Protein AF-A0A399Y0V4-F1 (afdb_monomer)

Foldseek 3Di:
DDDPDDPPPDVVVVVVVVVVVVVVVVVVVVVVVVVVVLVVLQQLLQLLLQVCVLQVHHSQVSNVLSQKGWPDKDFQCDWPPDPPDDPDTDDHGKIKTWIGRPPDIDIWIFHRQPPPDDDDDDDDDDDDDPQLPQADPLVVQLQVQLQVVCVVVVHDDRFDFPHFADALVRLSVCSSVVVPDQADRDHRPPDCSNNRQK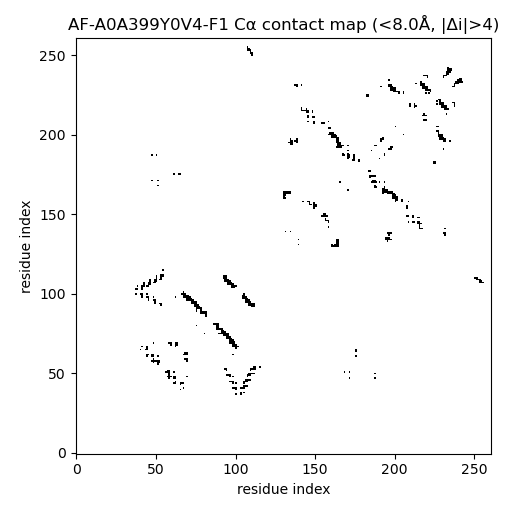TFGPPVCLVSSVVCQVVSQKDDLCCPRRSRMIGGCLDVSNVHDNPDDDVPSVDRPTDDDPDDD

Sequence (261 aa):
MFDRRDDRGGILPLTCVVMCFVALGFVGAARLGAQGVALAKSDAAAEAAALAAAIGADEREAARANGAELAWRRSSSQAGGGRPNSELPSEPGEIEVEILYRDKRAWAAAIPPAGTGAPGTGAPGTQAGGKRNGLAPEMLNALRRADDALAQRGLPAPVPVVSGYRSVEEQMALWARRATNPYPVAPPGKSAHNIGMAIDVPRGWVGPLQSVAAEAGLCQPFPQRDPIHFAPATSVECGGRARGRAPSPLGAVLRQPPRGR

Radius of gyration: 26.42 Å; Cα contacts (8 Å, |Δi|>4): 391; chains: 1; bounding box: 47×79×92 Å

Secondary structure (DSSP, 8-state):
--------SSHHHHHHHHHHHHHHHHHHHHHHHHHHHHHHHHHHHHHHHHHHHHTTS-HHHHHHHTT-EEEEEEE--STT---TT--SPPPTT-EEEEEEETTEEEEEEEPPPTT-S------------SS-TT--HHHHHHHHHHHHHHHHTT---SPPPSB----HHHHHHHHHTGGG-SS--PPTTS-GGGGT--EE--GGGHHHHHHHHHHHTEE-S-TTT-TTEEEETTSGGGT----S-----------PPP---

pLDDT: mean 76.82, std 20.55, range [25.39, 98.44]

Mean predicted aligned error: 15.88 Å

Structure (mmCIF, N/CA/C/O backbone):
data_AF-A0A399Y0V4-F1
#
_entry.id   AF-A0A399Y0V4-F1
#
loop_
_atom_site.group_PDB
_atom_site.id
_atom_site.type_symbol
_atom_site.label_atom_id
_atom_site.label_alt_id
_atom_site.label_comp_id
_atom_site.label_asym_id
_atom_site.label_entity_id
_atom_site.label_seq_id
_atom_site.pdbx_PDB_ins_code
_atom_site.Cartn_x
_atom_site.Cartn_y
_atom_site.Cartn_z
_atom_site.occupancy
_atom_site.B_iso_or_equiv
_atom_site.auth_seq_id
_atom_site.auth_comp_id
_atom_site.auth_asym_id
_atom_site.auth_atom_id
_atom_site.pdbx_PDB_model_num
ATOM 1 N N . MET A 1 1 ? 2.108 -48.968 -65.487 1.00 47.03 1 MET A N 1
ATOM 2 C CA . MET A 1 1 ? 3.087 -48.924 -64.382 1.00 47.03 1 MET A CA 1
ATOM 3 C C . MET A 1 1 ? 3.563 -47.480 -64.289 1.00 47.03 1 MET A C 1
ATOM 5 O O . MET A 1 1 ? 4.455 -47.105 -65.030 1.00 47.03 1 MET A O 1
ATOM 9 N N . PHE A 1 2 ? 2.858 -46.638 -63.524 1.00 51.25 2 PHE A N 1
ATOM 10 C CA . PHE A 1 2 ? 3.227 -45.229 -63.341 1.00 51.25 2 PHE A CA 1
ATOM 11 C C . PHE A 1 2 ? 3.940 -45.070 -62.001 1.00 51.25 2 PHE A C 1
ATOM 13 O O . PHE A 1 2 ? 3.496 -45.583 -60.975 1.00 51.25 2 PHE A O 1
ATOM 20 N N . ASP A 1 3 ? 5.090 -44.424 -62.096 1.00 57.03 3 ASP A N 1
ATOM 21 C CA . ASP A 1 3 ? 6.155 -44.311 -61.116 1.00 57.03 3 ASP A CA 1
ATOM 22 C C . ASP A 1 3 ? 5.760 -43.334 -59.994 1.00 57.03 3 ASP A C 1
ATOM 24 O O . ASP A 1 3 ? 5.582 -42.139 -60.229 1.00 57.03 3 ASP A O 1
ATOM 28 N N . ARG A 1 4 ? 5.584 -43.848 -58.769 1.00 57.28 4 ARG A N 1
ATOM 29 C CA . ARG A 1 4 ? 5.464 -43.043 -57.541 1.00 57.28 4 ARG A CA 1
ATOM 30 C C . ARG A 1 4 ? 6.867 -42.564 -57.155 1.00 57.28 4 ARG A C 1
ATOM 32 O O . ARG A 1 4 ? 7.510 -43.184 -56.312 1.00 57.28 4 ARG A O 1
ATOM 39 N N . ARG A 1 5 ? 7.344 -41.472 -57.753 1.00 56.56 5 ARG A N 1
ATOM 40 C CA . ARG A 1 5 ? 8.564 -40.786 -57.302 1.00 56.56 5 ARG A CA 1
ATOM 41 C C . ARG A 1 5 ? 8.223 -39.574 -56.441 1.00 56.56 5 ARG A C 1
ATOM 43 O O . ARG A 1 5 ? 7.762 -38.560 -56.940 1.00 56.56 5 ARG A O 1
ATOM 50 N N . ASP A 1 6 ? 8.459 -39.756 -55.144 1.00 60.75 6 ASP A N 1
ATOM 51 C CA . ASP A 1 6 ? 9.062 -38.805 -54.203 1.00 60.75 6 ASP A CA 1
ATOM 52 C C . ASP A 1 6 ? 8.601 -37.333 -54.185 1.00 60.75 6 ASP A C 1
ATOM 54 O O . ASP A 1 6 ? 9.361 -36.419 -54.490 1.00 60.75 6 ASP A O 1
ATOM 58 N N . ASP A 1 7 ? 7.434 -37.085 -53.584 1.00 58.34 7 ASP A N 1
ATOM 59 C CA . ASP A 1 7 ? 7.040 -35.772 -53.029 1.00 58.34 7 ASP A CA 1
ATOM 60 C C . ASP A 1 7 ? 7.642 -35.493 -51.627 1.00 58.34 7 ASP A C 1
ATOM 62 O O . ASP A 1 7 ? 7.172 -34.640 -50.871 1.00 58.34 7 ASP A O 1
ATOM 66 N N . ARG A 1 8 ? 8.692 -36.219 -51.215 1.00 57.72 8 ARG A N 1
ATOM 67 C CA . ARG A 1 8 ? 9.237 -36.155 -49.840 1.00 57.72 8 ARG A CA 1
ATOM 68 C C . ARG A 1 8 ? 10.273 -35.044 -49.595 1.00 57.72 8 ARG A C 1
ATOM 70 O O . ARG A 1 8 ? 10.758 -34.919 -48.475 1.00 57.72 8 ARG A O 1
ATOM 77 N N . GLY A 1 9 ? 10.598 -34.215 -50.592 1.00 59.81 9 GLY A N 1
ATOM 78 C CA . GLY A 1 9 ? 11.677 -33.214 -50.496 1.00 59.81 9 GLY A CA 1
ATOM 79 C C . GLY A 1 9 ? 11.271 -31.778 -50.122 1.00 59.81 9 GLY A C 1
ATOM 80 O O . GLY A 1 9 ? 12.124 -31.000 -49.702 1.00 59.81 9 GLY A O 1
ATOM 81 N N . GLY A 1 10 ? 9.995 -31.396 -50.258 1.00 68.38 10 GLY A N 1
ATOM 82 C CA . GLY A 1 10 ? 9.588 -29.977 -50.210 1.00 68.38 10 GLY A CA 1
ATOM 83 C C . GLY A 1 10 ? 9.292 -29.392 -48.821 1.00 68.38 10 GLY A C 1
ATOM 84 O O . GLY A 1 10 ? 9.380 -28.181 -48.628 1.00 68.38 10 GLY A O 1
ATOM 85 N N . ILE A 1 11 ? 8.952 -30.226 -47.833 1.00 77.69 11 ILE A N 1
ATOM 86 C CA . ILE A 1 11 ? 8.441 -29.753 -46.528 1.00 77.69 11 ILE A CA 1
ATOM 87 C C . ILE A 1 11 ? 9.573 -29.354 -45.570 1.00 77.69 11 ILE A C 1
ATOM 89 O O . ILE A 1 11 ? 9.408 -28.452 -44.743 1.00 77.69 11 ILE A O 1
ATOM 93 N N . LEU A 1 12 ? 10.739 -29.992 -45.691 1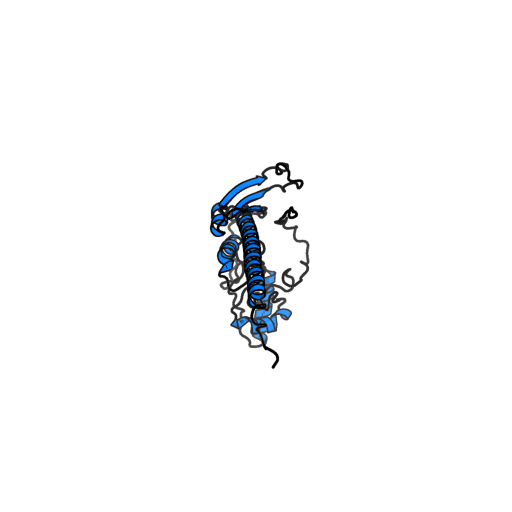.00 81.06 12 LEU A N 1
ATOM 94 C CA . LEU A 1 12 ? 11.875 -29.762 -44.802 1.00 81.06 12 LEU A CA 1
ATOM 95 C C . LEU A 1 12 ? 12.421 -28.318 -44.865 1.00 81.06 12 LEU A C 1
ATOM 97 O O . LEU A 1 12 ? 12.515 -27.698 -43.804 1.00 81.06 12 LEU A O 1
ATOM 101 N N . PRO A 1 13 ? 12.714 -27.724 -46.045 1.00 84.19 13 PRO A N 1
ATOM 102 C CA . PRO A 1 13 ? 13.237 -26.356 -46.094 1.00 84.19 13 PRO A CA 1
ATOM 103 C C . PRO A 1 13 ? 12.228 -25.325 -45.572 1.00 84.19 13 PRO A C 1
ATOM 105 O O . PRO A 1 13 ? 12.614 -24.404 -44.854 1.00 84.19 13 PRO A O 1
ATOM 108 N N . LEU A 1 14 ? 10.931 -25.505 -45.852 1.00 84.44 14 LEU A N 1
ATOM 109 C CA . LEU A 1 14 ? 9.880 -24.617 -45.348 1.00 84.44 14 LEU A CA 1
ATOM 110 C C . LEU A 1 14 ? 9.774 -24.689 -43.819 1.00 84.44 14 LEU A C 1
ATOM 112 O O . LEU A 1 14 ? 9.717 -23.657 -43.152 1.00 84.44 14 LEU A O 1
ATOM 116 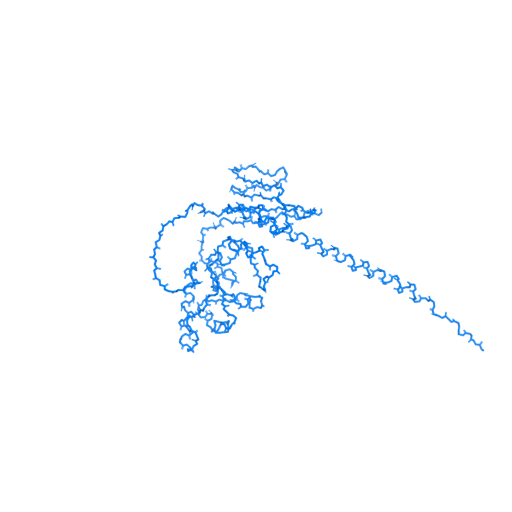N N . THR A 1 15 ? 9.809 -25.900 -43.259 1.00 85.81 15 THR A N 1
ATOM 117 C CA . THR A 1 15 ? 9.786 -26.113 -41.804 1.00 85.81 15 THR A CA 1
ATOM 118 C C . THR A 1 15 ? 10.980 -25.443 -41.124 1.00 85.81 15 THR A C 1
ATOM 120 O O . THR A 1 15 ? 10.800 -24.746 -40.126 1.00 85.81 15 THR A O 1
ATOM 123 N N . CYS A 1 16 ? 12.187 -25.580 -41.685 1.00 88.31 16 CYS A N 1
ATOM 124 C CA . CYS A 1 16 ? 13.382 -24.920 -41.157 1.00 88.31 16 CYS A CA 1
ATOM 125 C C . CYS A 1 16 ? 13.248 -23.390 -41.161 1.00 88.31 16 CYS A C 1
ATOM 127 O O . CYS A 1 16 ? 13.559 -22.747 -40.160 1.00 88.31 16 CYS A O 1
ATOM 129 N N . VAL A 1 17 ? 12.737 -22.802 -42.247 1.00 90.00 17 VAL A N 1
ATOM 130 C CA . VAL A 1 17 ? 12.527 -21.349 -42.343 1.00 90.00 17 VAL A CA 1
ATOM 131 C C . VAL A 1 17 ? 11.513 -20.865 -41.302 1.00 90.00 17 VAL A C 1
ATOM 133 O O . VAL A 1 17 ? 11.781 -19.893 -40.596 1.00 90.00 17 VAL A O 1
ATOM 136 N N . VAL A 1 18 ? 10.384 -21.563 -41.141 1.00 91.31 18 VAL A N 1
ATOM 137 C CA . VAL A 1 18 ? 9.369 -21.218 -40.130 1.00 91.31 18 VAL A CA 1
ATOM 138 C C . VAL A 1 18 ? 9.943 -21.312 -38.714 1.00 91.31 18 VAL A C 1
ATOM 140 O O . VAL A 1 18 ? 9.761 -20.385 -37.927 1.00 91.31 18 VAL A O 1
ATOM 143 N N . MET A 1 19 ? 10.687 -22.376 -38.389 1.00 93.00 19 MET A N 1
ATOM 144 C CA . MET A 1 19 ? 11.338 -22.507 -37.080 1.00 93.00 19 MET A CA 1
ATOM 145 C C . MET A 1 19 ? 12.340 -21.377 -36.817 1.00 93.00 19 MET A C 1
ATOM 147 O O . MET A 1 19 ? 12.366 -20.840 -35.710 1.00 93.00 19 MET A O 1
ATOM 151 N N . CYS A 1 20 ? 13.109 -20.958 -37.827 1.00 92.56 20 CYS A N 1
ATOM 152 C CA . CYS A 1 20 ? 14.004 -19.807 -37.717 1.00 92.56 20 CYS A CA 1
ATOM 153 C C . CYS A 1 20 ? 13.237 -18.512 -37.413 1.00 92.56 20 CYS A C 1
ATOM 155 O O . CYS A 1 20 ? 13.621 -17.784 -36.499 1.00 92.56 20 CYS A O 1
ATOM 157 N N . PHE A 1 21 ? 12.133 -18.233 -38.113 1.00 92.25 21 PHE A N 1
ATOM 158 C CA . PHE A 1 21 ? 11.310 -17.049 -37.834 1.00 92.25 21 PHE A CA 1
ATOM 159 C C . PHE A 1 21 ? 10.690 -17.081 -36.436 1.00 92.25 21 PHE A C 1
ATOM 161 O O . PHE A 1 21 ? 10.695 -16.065 -35.744 1.00 92.25 21 PHE A O 1
ATOM 168 N N . VAL A 1 22 ? 10.206 -18.242 -35.993 1.00 91.81 22 VAL A N 1
ATOM 169 C CA . VAL A 1 22 ? 9.656 -18.423 -34.644 1.00 91.81 22 VAL A CA 1
ATOM 170 C C . VAL A 1 22 ? 10.735 -18.194 -33.582 1.00 91.81 22 VAL A C 1
ATOM 172 O O . VAL A 1 22 ? 10.515 -17.431 -32.642 1.00 91.81 22 VAL A O 1
ATOM 175 N N . ALA A 1 23 ? 11.923 -18.783 -33.746 1.00 90.88 23 ALA A N 1
ATOM 176 C CA . ALA A 1 23 ? 13.046 -18.586 -32.830 1.00 90.88 23 ALA A CA 1
ATOM 177 C C . ALA A 1 23 ? 13.485 -17.112 -32.769 1.00 90.88 23 ALA A C 1
ATOM 179 O O . ALA A 1 23 ? 13.658 -16.563 -31.680 1.00 90.88 23 ALA A O 1
ATOM 180 N N . LEU A 1 24 ? 13.596 -16.442 -33.921 1.00 91.81 24 LEU A N 1
ATOM 181 C CA . LEU A 1 24 ? 13.892 -15.008 -33.990 1.00 91.81 24 LEU A CA 1
ATOM 182 C C . LEU A 1 24 ? 12.796 -14.165 -33.323 1.00 91.81 24 LEU A C 1
ATOM 184 O O . LEU A 1 24 ? 13.113 -13.218 -32.602 1.00 91.81 24 LEU A O 1
ATOM 188 N N . GLY A 1 25 ? 11.526 -14.535 -33.500 1.00 88.88 25 GLY A N 1
ATOM 189 C CA . GLY A 1 25 ? 10.386 -13.908 -32.832 1.00 88.88 25 GLY A CA 1
ATOM 190 C C . GLY A 1 25 ? 10.475 -14.008 -31.308 1.00 88.88 25 GLY A C 1
ATOM 191 O O . GLY A 1 25 ? 10.339 -12.996 -30.620 1.00 88.88 25 GLY A O 1
ATOM 192 N N . PHE A 1 26 ? 10.792 -15.191 -30.772 1.00 90.62 26 PHE A N 1
ATOM 193 C CA . PHE A 1 26 ? 10.989 -15.387 -29.332 1.00 90.62 26 PHE A CA 1
ATOM 194 C C . PHE A 1 26 ? 12.172 -14.583 -28.785 1.00 90.62 26 PHE A C 1
ATOM 196 O O . PHE A 1 26 ? 12.045 -13.941 -27.740 1.00 90.62 26 PHE A O 1
ATOM 203 N N . VAL A 1 27 ? 13.304 -14.554 -29.496 1.00 89.62 27 VAL A N 1
ATOM 204 C CA . VAL A 1 27 ? 14.466 -13.735 -29.109 1.00 89.62 27 VAL A CA 1
ATOM 205 C C . VAL A 1 27 ? 14.111 -12.245 -29.119 1.00 89.62 27 VAL A C 1
ATOM 207 O O . VAL A 1 27 ? 14.480 -11.517 -28.194 1.00 89.62 27 VAL A O 1
ATOM 210 N N . GLY A 1 28 ? 13.364 -11.787 -30.127 1.00 84.06 28 GLY A N 1
ATOM 211 C CA . GLY A 1 28 ? 12.870 -10.413 -30.216 1.00 84.06 28 GLY A CA 1
ATOM 212 C C . GLY A 1 28 ? 11.961 -10.044 -29.043 1.00 84.06 28 GLY A C 1
ATOM 213 O O . GLY A 1 28 ? 12.211 -9.052 -28.356 1.00 84.06 28 GLY A O 1
ATOM 214 N N . ALA A 1 29 ? 10.958 -10.876 -28.754 1.00 83.25 29 ALA A N 1
ATOM 215 C CA . ALA A 1 29 ? 10.034 -10.671 -27.640 1.00 83.25 29 ALA A CA 1
ATOM 216 C C . ALA A 1 29 ? 10.755 -10.650 -26.281 1.00 83.25 29 ALA A C 1
ATOM 218 O O . ALA A 1 29 ? 10.497 -9.772 -25.457 1.00 83.25 29 ALA A O 1
ATOM 219 N N . ALA A 1 30 ? 11.714 -11.557 -26.062 1.00 81.31 30 ALA A N 1
ATOM 220 C CA . ALA A 1 30 ? 12.510 -11.595 -24.838 1.00 81.31 30 ALA A CA 1
ATOM 221 C C . ALA A 1 30 ? 13.350 -10.320 -24.648 1.00 81.31 30 ALA A C 1
ATOM 223 O O . ALA A 1 30 ? 13.421 -9.782 -23.541 1.00 81.31 30 ALA A O 1
ATOM 224 N N . ARG A 1 31 ? 13.953 -9.793 -25.724 1.00 84.56 31 ARG A N 1
ATOM 225 C CA . ARG A 1 31 ? 14.721 -8.536 -25.678 1.00 84.56 31 ARG A CA 1
ATOM 226 C C . ARG A 1 31 ? 13.838 -7.333 -25.363 1.00 84.56 31 ARG A C 1
ATOM 228 O O . ARG A 1 31 ? 14.213 -6.528 -24.513 1.00 84.56 31 ARG A O 1
ATOM 235 N N . LEU A 1 32 ? 12.666 -7.237 -25.991 1.00 77.38 32 LEU A N 1
ATOM 236 C CA . LEU A 1 32 ? 11.696 -6.175 -25.705 1.00 77.38 32 LEU A CA 1
ATOM 237 C C . LEU A 1 32 ? 11.205 -6.243 -24.252 1.00 77.38 32 LEU A C 1
ATOM 239 O O . LEU A 1 32 ? 11.177 -5.225 -23.560 1.00 77.38 32 LEU A O 1
ATOM 243 N N . GLY A 1 33 ? 10.908 -7.446 -23.753 1.00 73.50 33 GLY A N 1
ATOM 244 C CA . GLY A 1 33 ? 10.541 -7.659 -22.352 1.00 73.50 33 GLY A CA 1
ATOM 245 C C . GLY A 1 33 ? 11.645 -7.225 -21.384 1.00 73.50 33 GLY A C 1
ATOM 246 O O . GLY A 1 33 ? 11.384 -6.499 -20.426 1.00 73.50 33 GLY A O 1
ATOM 247 N N . ALA A 1 34 ? 12.899 -7.595 -21.659 1.00 74.88 34 ALA A N 1
ATOM 248 C CA . ALA A 1 34 ? 14.041 -7.205 -20.835 1.00 74.88 34 ALA A CA 1
ATOM 249 C C . ALA A 1 34 ? 14.270 -5.683 -20.815 1.00 74.88 34 ALA A C 1
ATOM 251 O O . ALA A 1 34 ? 14.589 -5.131 -19.760 1.00 74.88 34 ALA A O 1
ATOM 252 N N . GLN A 1 35 ? 14.072 -4.997 -21.947 1.00 77.00 35 GLN A N 1
ATOM 253 C CA . GLN A 1 35 ? 14.139 -3.534 -22.019 1.00 77.00 35 GLN A CA 1
ATOM 254 C C . GLN A 1 35 ? 13.028 -2.875 -21.197 1.00 77.00 35 GLN A C 1
ATOM 256 O O . GLN A 1 35 ? 13.306 -1.948 -20.437 1.00 77.00 35 GLN A O 1
ATOM 261 N N . GLY A 1 36 ? 11.796 -3.388 -21.281 1.00 72.06 36 GLY A N 1
ATOM 262 C CA . GLY A 1 36 ? 10.677 -2.899 -20.474 1.00 72.06 36 GLY A CA 1
ATOM 263 C C . GLY A 1 36 ? 10.929 -3.042 -18.971 1.00 72.06 36 GLY A C 1
ATOM 264 O O . GLY A 1 36 ? 10.709 -2.101 -18.210 1.00 72.06 36 GLY A O 1
ATOM 265 N N . VAL A 1 37 ? 11.472 -4.185 -18.541 1.00 73.56 37 VAL A N 1
ATOM 266 C CA . VAL A 1 37 ? 11.849 -4.408 -17.135 1.00 73.56 37 VAL A CA 1
ATOM 267 C C . VAL A 1 37 ? 12.979 -3.472 -16.699 1.00 73.56 37 VAL A C 1
ATOM 269 O O . VAL A 1 37 ? 12.942 -2.965 -15.581 1.00 73.56 37 VAL A O 1
ATOM 272 N N . ALA A 1 38 ? 13.979 -3.232 -17.551 1.00 76.69 38 ALA A N 1
ATOM 273 C CA . ALA A 1 38 ? 15.082 -2.327 -17.230 1.00 76.69 38 ALA A CA 1
ATOM 274 C C . ALA A 1 38 ? 14.602 -0.881 -17.033 1.00 76.69 38 ALA A C 1
ATOM 276 O O . ALA A 1 38 ? 15.025 -0.246 -16.073 1.00 76.69 38 ALA A O 1
ATOM 277 N N . LEU A 1 39 ? 13.680 -0.406 -17.877 1.00 74.75 39 LEU A N 1
ATOM 278 C CA . LEU A 1 39 ? 13.061 0.918 -17.741 1.00 74.75 39 LEU A CA 1
ATOM 279 C C . LEU A 1 39 ? 12.247 1.036 -16.447 1.00 74.75 39 LEU A C 1
ATOM 281 O O . LEU A 1 39 ? 12.444 1.956 -15.662 1.00 74.75 39 LEU A O 1
ATOM 285 N N . ALA A 1 40 ? 11.394 0.051 -16.156 1.00 69.75 40 ALA A N 1
ATOM 286 C CA . ALA A 1 40 ? 10.611 0.063 -14.920 1.00 69.75 40 ALA A CA 1
ATOM 287 C C . ALA A 1 40 ? 11.501 0.048 -13.662 1.00 69.75 40 ALA A C 1
ATOM 289 O O . ALA A 1 40 ? 11.168 0.655 -12.643 1.00 69.75 40 ALA A O 1
ATOM 290 N N . LYS A 1 41 ? 12.645 -0.647 -13.719 1.00 76.06 41 LYS A N 1
ATOM 291 C CA . LYS A 1 41 ? 13.623 -0.661 -12.626 1.00 76.06 41 LYS A CA 1
ATOM 292 C C . LYS A 1 41 ? 14.383 0.655 -12.504 1.00 76.06 41 LYS A C 1
ATOM 294 O O . LYS A 1 41 ? 14.599 1.086 -11.375 1.00 76.06 41 LYS A O 1
ATOM 299 N N . SER A 1 42 ? 14.760 1.289 -13.617 1.00 79.25 42 SER A N 1
ATOM 300 C CA . SER A 1 42 ? 15.425 2.593 -13.578 1.00 79.25 42 SER A CA 1
ATOM 301 C C . SER A 1 42 ? 14.512 3.664 -12.985 1.00 79.25 42 SER A C 1
ATOM 303 O O . SER A 1 42 ? 14.946 4.405 -12.108 1.00 79.25 42 SER A O 1
ATOM 305 N N . ASP A 1 43 ? 13.235 3.683 -13.373 1.00 76.62 43 ASP A N 1
ATOM 306 C CA . ASP A 1 43 ? 12.261 4.650 -12.853 1.00 76.62 43 ASP A CA 1
ATOM 307 C C . ASP A 1 43 ? 12.051 4.460 -11.345 1.00 76.62 43 ASP A C 1
ATOM 309 O O . ASP A 1 43 ? 12.184 5.403 -10.567 1.00 76.62 43 ASP A O 1
ATOM 313 N N . ALA A 1 44 ? 11.842 3.217 -10.899 1.00 72.88 44 ALA A N 1
ATOM 314 C CA . ALA A 1 44 ? 11.670 2.924 -9.478 1.00 72.88 44 ALA A CA 1
ATOM 315 C C . ALA A 1 44 ? 12.920 3.246 -8.635 1.00 72.88 44 ALA A C 1
ATOM 317 O O . ALA A 1 44 ? 12.793 3.616 -7.467 1.00 72.88 44 ALA A O 1
ATOM 318 N N . ALA A 1 45 ? 14.121 3.087 -9.202 1.00 77.69 45 ALA A N 1
ATOM 319 C CA . ALA A 1 45 ? 15.368 3.455 -8.539 1.00 77.69 45 ALA A CA 1
ATOM 320 C C . ALA A 1 45 ? 15.518 4.978 -8.415 1.00 77.69 45 ALA A C 1
ATOM 322 O O . ALA A 1 45 ? 15.930 5.460 -7.359 1.00 77.69 45 ALA A O 1
ATOM 323 N N . ALA A 1 46 ? 15.148 5.726 -9.460 1.00 77.62 46 ALA A N 1
ATOM 324 C CA . ALA A 1 46 ? 15.164 7.184 -9.440 1.00 77.62 46 ALA A CA 1
ATOM 325 C C . ALA A 1 46 ? 14.186 7.718 -8.387 1.00 77.62 46 ALA A C 1
ATOM 327 O O . ALA A 1 46 ? 14.563 8.545 -7.562 1.00 77.62 46 ALA A O 1
ATOM 328 N N . GLU A 1 47 ? 12.959 7.192 -8.357 1.00 77.19 47 GLU A N 1
ATOM 329 C CA . GLU A 1 47 ? 11.928 7.581 -7.387 1.00 77.19 47 GLU A CA 1
ATOM 330 C C . GLU A 1 47 ? 12.353 7.299 -5.943 1.00 77.19 47 GLU A C 1
ATOM 332 O O . GLU A 1 47 ? 12.189 8.154 -5.071 1.00 77.19 47 GLU A O 1
ATOM 337 N N . ALA A 1 48 ? 12.940 6.126 -5.686 1.00 74.12 48 ALA A N 1
ATOM 338 C CA . ALA A 1 48 ? 13.444 5.778 -4.361 1.00 74.12 48 ALA A CA 1
ATOM 339 C C . ALA A 1 48 ? 14.555 6.736 -3.904 1.00 74.12 48 ALA A C 1
ATOM 341 O O . ALA A 1 48 ? 14.536 7.190 -2.762 1.00 74.12 48 ALA A O 1
ATOM 342 N N . ALA A 1 49 ? 15.495 7.074 -4.792 1.00 78.19 49 ALA A N 1
ATOM 343 C CA . ALA A 1 49 ? 16.576 8.007 -4.490 1.00 78.19 49 ALA A CA 1
ATOM 344 C C . ALA A 1 49 ? 16.069 9.447 -4.289 1.00 78.19 49 ALA A C 1
ATOM 346 O O . ALA A 1 49 ? 16.517 10.118 -3.361 1.00 78.19 49 ALA A O 1
ATOM 347 N N . ALA A 1 50 ? 15.106 9.908 -5.098 1.00 78.94 50 ALA A N 1
ATOM 348 C CA . ALA A 1 50 ? 14.516 11.241 -4.963 1.00 78.94 50 ALA A CA 1
ATOM 349 C C . ALA A 1 50 ? 13.837 11.383 -3.603 1.00 78.94 50 ALA A C 1
ATOM 351 O O . ALA A 1 50 ? 14.036 12.361 -2.885 1.00 78.94 50 ALA A O 1
ATOM 352 N N . LEU A 1 51 ? 13.062 10.365 -3.230 1.00 76.31 51 LEU A N 1
ATOM 353 C CA . LEU A 1 51 ? 12.322 10.365 -1.984 1.00 76.31 51 LEU A CA 1
ATOM 354 C C . LEU A 1 51 ? 13.235 10.250 -0.764 1.00 76.31 51 LEU A C 1
ATOM 356 O O . LEU A 1 51 ? 13.015 10.969 0.206 1.00 76.31 51 LEU A O 1
ATOM 360 N N . ALA A 1 52 ? 14.265 9.398 -0.822 1.00 76.06 52 ALA A N 1
ATOM 361 C CA . ALA A 1 52 ? 15.289 9.318 0.217 1.00 76.06 52 ALA A CA 1
ATOM 362 C C . ALA A 1 52 ? 15.922 10.694 0.456 1.00 76.06 52 ALA A C 1
ATOM 364 O O . ALA A 1 52 ? 15.951 11.171 1.590 1.00 76.06 52 ALA A O 1
ATOM 365 N N . ALA A 1 53 ? 16.308 11.379 -0.622 1.00 81.06 53 ALA A N 1
ATOM 366 C CA . ALA A 1 53 ? 16.869 12.716 -0.526 1.00 81.06 53 ALA A CA 1
ATOM 367 C C . ALA A 1 53 ? 15.870 13.715 0.093 1.00 81.06 53 ALA A C 1
ATOM 369 O O . ALA A 1 53 ? 16.256 14.529 0.932 1.00 81.06 53 ALA A O 1
ATOM 370 N N . ALA A 1 54 ? 14.586 13.643 -0.284 1.00 77.62 54 ALA A N 1
ATOM 371 C CA . ALA A 1 54 ? 13.527 14.529 0.212 1.00 77.62 54 ALA A CA 1
ATOM 372 C C . ALA A 1 54 ? 13.250 14.385 1.716 1.00 77.62 54 ALA A C 1
ATOM 374 O O . ALA A 1 54 ? 12.867 15.360 2.360 1.00 77.62 54 ALA A O 1
ATOM 375 N N . ILE A 1 55 ? 13.470 13.2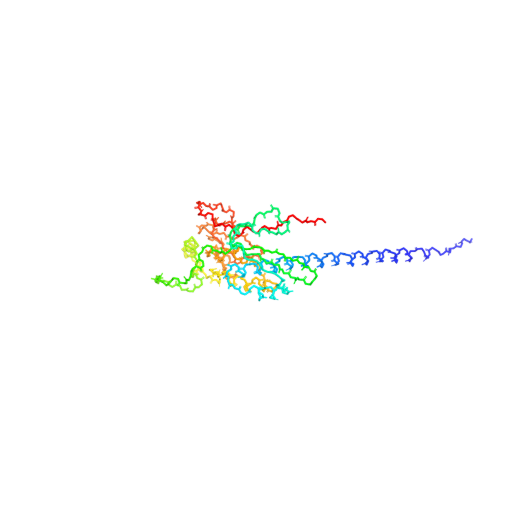01 2.290 1.00 75.25 55 ILE A N 1
ATOM 376 C CA . ILE A 1 55 ? 13.322 12.951 3.734 1.00 75.25 55 ILE A CA 1
ATOM 377 C C . ILE A 1 55 ? 14.652 13.044 4.503 1.00 75.25 55 ILE A C 1
ATOM 379 O O . ILE A 1 55 ? 14.684 12.784 5.701 1.00 75.25 55 ILE A O 1
ATOM 383 N N . GLY A 1 56 ? 15.751 13.415 3.837 1.00 75.56 56 GLY A N 1
ATOM 384 C CA . GLY A 1 56 ? 17.080 13.510 4.450 1.00 75.56 56 GLY A CA 1
ATOM 385 C C . GLY A 1 56 ? 17.766 12.162 4.715 1.00 75.56 56 GLY A C 1
ATOM 386 O O . GLY A 1 56 ? 18.722 12.116 5.487 1.00 75.56 56 GLY A O 1
ATOM 387 N N . ALA A 1 57 ? 17.292 11.077 4.099 1.00 75.62 57 ALA A N 1
ATOM 388 C CA . ALA A 1 57 ? 17.941 9.765 4.111 1.00 75.62 57 ALA A CA 1
ATOM 389 C C . ALA A 1 57 ? 19.007 9.653 3.000 1.00 75.62 57 ALA A C 1
ATOM 391 O O . ALA A 1 57 ? 19.009 10.447 2.064 1.00 75.62 57 ALA A O 1
ATOM 392 N N . ASP A 1 58 ? 19.901 8.655 3.079 1.00 83.75 58 ASP A N 1
ATOM 393 C CA . ASP A 1 58 ? 20.980 8.464 2.092 1.00 83.75 58 ASP A CA 1
ATOM 394 C C . ASP A 1 58 ? 20.428 8.017 0.722 1.00 83.75 58 ASP A C 1
ATOM 396 O O . ASP A 1 58 ? 20.104 6.848 0.481 1.00 83.75 58 ASP A O 1
ATOM 400 N N . GLU A 1 59 ? 20.361 8.958 -0.220 1.00 84.25 59 GLU A N 1
ATOM 401 C CA . GLU A 1 59 ? 19.913 8.718 -1.590 1.00 84.25 59 GLU A CA 1
ATOM 402 C C . GLU A 1 59 ? 20.822 7.770 -2.392 1.00 84.25 59 GLU A C 1
ATOM 404 O O . GLU A 1 59 ? 20.351 7.075 -3.299 1.00 84.25 59 GLU A O 1
ATOM 409 N N . ARG A 1 60 ? 22.119 7.690 -2.060 1.00 86.06 60 ARG A N 1
ATOM 410 C CA . ARG A 1 60 ? 23.064 6.771 -2.716 1.00 86.06 60 ARG A CA 1
ATOM 411 C C . ARG A 1 60 ? 22.841 5.349 -2.239 1.00 86.06 60 ARG A C 1
ATOM 413 O O . ARG A 1 60 ? 23.019 4.413 -3.019 1.00 86.06 60 ARG A O 1
ATOM 420 N N . GLU A 1 61 ? 22.509 5.162 -0.967 1.00 79.62 61 GLU A N 1
ATOM 421 C CA . GLU A 1 61 ? 22.099 3.860 -0.445 1.00 79.62 61 GLU A CA 1
ATOM 422 C C . GLU A 1 61 ? 20.781 3.409 -1.085 1.00 79.62 61 GLU A C 1
ATOM 424 O O . GLU A 1 61 ? 20.708 2.291 -1.599 1.00 79.62 61 GLU A O 1
ATOM 429 N N . ALA A 1 62 ? 19.785 4.295 -1.172 1.00 74.62 62 ALA A N 1
ATOM 430 C CA . ALA A 1 62 ? 18.507 3.996 -1.819 1.00 74.62 62 ALA A CA 1
ATOM 431 C C . ALA A 1 62 ? 18.660 3.619 -3.308 1.00 74.62 62 ALA A C 1
ATOM 433 O O . ALA A 1 62 ? 18.038 2.654 -3.768 1.00 74.62 62 ALA A O 1
ATOM 434 N N . ALA A 1 63 ? 19.523 4.319 -4.057 1.00 79.56 63 ALA A N 1
ATOM 435 C CA . ALA A 1 63 ? 19.851 3.963 -5.439 1.00 79.56 63 ALA A CA 1
ATOM 436 C C . ALA A 1 63 ? 20.518 2.575 -5.527 1.00 79.56 63 ALA A C 1
ATOM 438 O O . ALA A 1 63 ? 20.061 1.714 -6.286 1.00 79.56 63 ALA A O 1
ATOM 439 N N . ARG A 1 64 ? 21.539 2.317 -4.692 1.00 82.81 64 ARG A N 1
ATOM 440 C CA . ARG A 1 64 ? 22.277 1.040 -4.664 1.00 82.81 64 ARG A CA 1
ATOM 441 C C . ARG A 1 64 ? 21.390 -0.141 -4.284 1.00 82.81 64 ARG A C 1
ATOM 443 O O . ARG A 1 64 ? 21.485 -1.194 -4.910 1.00 82.81 64 ARG A O 1
ATOM 450 N N . ALA A 1 65 ? 20.477 0.043 -3.332 1.00 76.06 65 ALA A N 1
ATOM 451 C CA . ALA A 1 65 ? 19.489 -0.966 -2.953 1.00 76.06 65 ALA A CA 1
ATOM 452 C C . ALA A 1 65 ? 18.558 -1.356 -4.118 1.00 76.06 65 ALA A C 1
ATOM 454 O O . ALA A 1 65 ? 18.024 -2.463 -4.140 1.00 76.06 65 ALA A O 1
ATOM 455 N N . ASN A 1 66 ? 18.401 -0.480 -5.119 1.00 79.94 66 ASN A N 1
ATOM 456 C CA . ASN A 1 66 ? 17.655 -0.752 -6.349 1.00 79.94 66 ASN A CA 1
ATOM 457 C C . ASN A 1 66 ? 18.563 -1.127 -7.541 1.00 79.94 66 ASN A C 1
ATOM 459 O O . ASN A 1 66 ? 18.099 -1.194 -8.680 1.00 79.94 66 ASN A O 1
ATOM 463 N N . GLY A 1 67 ? 19.844 -1.424 -7.293 1.00 83.12 67 GLY A N 1
ATOM 464 C CA . GLY A 1 67 ? 20.810 -1.822 -8.319 1.00 83.12 67 GLY A CA 1
ATOM 465 C C . GLY A 1 67 ? 21.181 -0.699 -9.287 1.00 83.12 67 GLY A C 1
ATOM 466 O O . GLY A 1 67 ? 21.538 -0.984 -10.429 1.00 83.12 67 GLY A O 1
ATOM 467 N N . ALA A 1 68 ? 21.044 0.554 -8.854 1.00 88.69 68 ALA A N 1
ATOM 468 C CA . ALA A 1 68 ? 21.399 1.742 -9.612 1.00 88.69 68 ALA A CA 1
ATOM 469 C C . ALA A 1 68 ? 22.490 2.549 -8.898 1.00 88.69 68 ALA A C 1
ATOM 471 O O . ALA A 1 68 ? 22.720 2.410 -7.696 1.00 88.69 68 ALA A O 1
ATOM 472 N N . GLU A 1 69 ? 23.136 3.435 -9.641 1.00 90.00 69 GLU A N 1
ATOM 473 C CA . GLU A 1 69 ? 24.108 4.387 -9.114 1.00 90.00 69 GLU A CA 1
ATOM 474 C C . GLU A 1 69 ? 23.541 5.799 -9.199 1.00 90.00 69 GLU A C 1
ATOM 476 O O . GLU A 1 69 ? 22.920 6.163 -10.196 1.00 90.00 69 GLU A O 1
ATOM 481 N N . LEU A 1 70 ? 23.746 6.612 -8.162 1.00 89.25 70 LEU A N 1
ATOM 482 C CA . LEU A 1 70 ? 23.380 8.024 -8.213 1.00 89.25 70 LEU A CA 1
ATOM 483 C C . LEU A 1 70 ? 24.356 8.755 -9.143 1.00 89.25 70 LEU A C 1
ATOM 485 O O . LEU A 1 70 ? 25.527 8.923 -8.800 1.00 89.25 70 LEU A O 1
ATOM 489 N N . ALA A 1 71 ? 23.864 9.196 -10.297 1.00 87.31 71 ALA A N 1
ATOM 490 C CA . ALA A 1 71 ? 24.646 9.956 -11.263 1.00 87.31 71 ALA A CA 1
ATOM 491 C C . ALA A 1 71 ? 24.712 11.437 -10.873 1.00 87.31 71 ALA A C 1
ATOM 493 O O . ALA A 1 71 ? 25.759 12.072 -11.007 1.00 87.31 71 ALA A O 1
ATOM 494 N N . TRP A 1 72 ? 23.601 11.986 -10.375 1.00 83.69 72 TRP A N 1
ATOM 495 C CA . TRP A 1 72 ? 23.490 13.408 -10.077 1.00 83.69 72 TRP A CA 1
ATOM 496 C C . TRP A 1 72 ? 22.369 13.716 -9.074 1.00 83.69 72 TRP A C 1
ATOM 498 O O . TRP A 1 72 ? 21.388 12.980 -8.979 1.00 83.69 72 TRP A O 1
ATOM 508 N N . ARG A 1 73 ? 22.513 14.827 -8.339 1.00 81.69 73 ARG A N 1
ATOM 509 C CA . ARG A 1 73 ? 21.503 15.387 -7.428 1.00 81.69 73 ARG A CA 1
ATOM 510 C C . ARG A 1 73 ? 21.468 16.910 -7.542 1.00 81.69 73 ARG A C 1
ATOM 512 O O . ARG A 1 73 ? 22.521 17.548 -7.583 1.00 81.69 73 ARG A O 1
ATOM 519 N N . ARG A 1 74 ? 20.269 17.490 -7.468 1.00 78.38 74 ARG A N 1
ATOM 520 C CA . ARG A 1 74 ? 20.029 18.926 -7.274 1.00 78.38 74 ARG A CA 1
ATOM 521 C C . ARG A 1 74 ? 18.951 19.145 -6.227 1.00 78.38 74 ARG A C 1
ATOM 523 O O . ARG A 1 74 ? 17.959 18.435 -6.185 1.00 78.38 74 ARG A O 1
ATOM 530 N N . SER A 1 75 ? 19.158 20.161 -5.402 1.00 71.00 75 SER A N 1
ATOM 531 C CA . SER A 1 75 ? 18.128 20.726 -4.535 1.00 71.00 75 SER A CA 1
ATOM 532 C C . SER A 1 75 ? 17.781 22.105 -5.088 1.00 71.00 75 SER A C 1
ATOM 534 O O . SER A 1 75 ? 18.684 22.934 -5.239 1.00 71.00 75 SER A O 1
ATOM 536 N N . SER A 1 76 ? 16.522 22.353 -5.452 1.00 65.94 76 SER A N 1
ATOM 537 C CA . SER A 1 76 ? 16.078 23.676 -5.898 1.00 65.94 76 SER A CA 1
ATOM 538 C C . SER A 1 76 ? 15.907 24.599 -4.683 1.00 65.94 76 SER A C 1
ATOM 540 O O . SER A 1 76 ? 14.811 24.844 -4.183 1.00 65.94 76 SER A O 1
ATOM 542 N N . SER A 1 77 ? 17.011 25.156 -4.177 1.00 53.28 77 SER A N 1
ATOM 543 C CA . SER A 1 77 ? 16.958 26.147 -3.089 1.00 53.28 77 SER A CA 1
ATOM 544 C C . SER A 1 77 ? 16.374 27.500 -3.527 1.00 53.28 77 SER A C 1
ATOM 546 O O . SER A 1 77 ? 16.138 28.366 -2.689 1.00 53.28 77 SER A O 1
ATOM 548 N N . GLN A 1 78 ? 16.144 27.707 -4.829 1.00 48.31 78 GLN A N 1
ATOM 549 C CA . GLN A 1 78 ? 15.634 28.954 -5.398 1.00 48.31 78 GLN A CA 1
ATOM 550 C C . GLN A 1 78 ? 14.794 28.673 -6.651 1.00 48.31 78 GLN A C 1
ATOM 552 O O . GLN A 1 78 ? 15.217 27.927 -7.538 1.00 48.31 78 GLN A O 1
ATOM 557 N N . ALA A 1 79 ? 13.608 29.283 -6.732 1.00 46.44 79 ALA A N 1
ATOM 558 C CA . ALA A 1 79 ? 12.784 29.270 -7.937 1.00 46.44 79 ALA A CA 1
ATOM 559 C C . ALA A 1 79 ? 13.578 29.877 -9.109 1.00 46.44 79 ALA A C 1
ATOM 561 O O . ALA A 1 79 ? 14.077 30.995 -8.996 1.00 46.44 79 ALA A O 1
ATOM 562 N N . GLY A 1 80 ? 13.704 29.145 -10.220 1.00 46.66 80 GLY A N 1
ATOM 563 C CA . GLY A 1 80 ? 14.313 29.655 -11.460 1.00 46.66 80 GLY A CA 1
ATOM 564 C C . GLY A 1 80 ? 15.503 28.864 -12.014 1.00 46.66 80 GLY A C 1
ATOM 565 O O . GLY A 1 80 ? 15.976 29.177 -13.101 1.00 46.66 80 GLY A O 1
ATOM 566 N N . GLY A 1 81 ? 15.969 27.817 -11.329 1.00 44.88 81 GLY A N 1
ATOM 567 C CA . GLY A 1 81 ? 17.047 26.941 -11.806 1.00 44.88 81 GLY A CA 1
ATOM 568 C C . GLY A 1 81 ? 16.549 25.671 -12.501 1.00 44.88 81 GLY A C 1
ATOM 569 O O . GLY A 1 81 ? 16.867 24.574 -12.044 1.00 44.88 81 GLY A O 1
ATOM 570 N N . GLY A 1 82 ? 15.763 25.800 -13.574 1.00 49.75 82 GLY A N 1
ATOM 571 C CA . GLY A 1 82 ? 15.352 24.652 -14.397 1.00 49.75 82 GLY A CA 1
ATOM 572 C C . GLY A 1 82 ? 16.542 23.959 -15.081 1.00 49.75 82 GLY A C 1
ATOM 573 O O . GLY A 1 82 ? 17.687 24.422 -15.024 1.00 49.75 82 GLY A O 1
ATOM 574 N N . ARG A 1 83 ? 16.320 22.809 -15.726 1.00 55.03 83 ARG A N 1
ATOM 575 C CA . ARG A 1 83 ? 17.346 22.177 -16.577 1.00 55.03 83 ARG A CA 1
ATOM 576 C C . ARG A 1 83 ? 17.785 23.162 -17.671 1.00 55.03 83 ARG A C 1
ATOM 578 O O . ARG A 1 83 ? 16.964 23.961 -18.123 1.00 55.03 83 ARG A O 1
ATOM 585 N N . PRO A 1 84 ? 19.007 23.032 -18.218 1.00 45.69 84 PRO A N 1
ATOM 586 C CA . PRO A 1 84 ? 19.181 23.373 -19.623 1.00 45.69 84 PRO A CA 1
ATOM 587 C C . PRO A 1 84 ? 18.165 22.517 -20.406 1.00 45.69 84 PRO A C 1
ATOM 589 O O . PRO A 1 84 ? 18.304 21.296 -20.479 1.00 45.69 84 PRO A O 1
ATOM 592 N N . ASN A 1 85 ? 17.100 23.155 -20.898 1.00 50.22 85 ASN A N 1
ATOM 593 C CA . ASN A 1 85 ? 16.005 22.583 -21.697 1.00 50.22 85 ASN A CA 1
ATOM 594 C C . ASN A 1 85 ? 14.850 21.866 -20.954 1.00 50.22 85 ASN A C 1
ATOM 596 O O . ASN A 1 85 ? 14.196 21.020 -21.563 1.00 50.22 85 ASN A O 1
ATOM 600 N N . SER A 1 86 ? 14.538 22.171 -19.684 1.00 54.25 86 SER A N 1
ATOM 601 C CA . SER A 1 86 ? 13.213 21.809 -19.130 1.00 54.25 86 SER A CA 1
ATOM 602 C C . SER A 1 86 ? 12.243 22.968 -19.290 1.00 54.25 86 SER A C 1
ATOM 604 O O . SER A 1 86 ? 12.421 24.010 -18.668 1.00 54.25 86 SER A O 1
ATOM 606 N N . GLU A 1 87 ? 11.189 22.766 -20.075 1.00 48.75 87 GLU A N 1
ATOM 607 C CA . GLU A 1 87 ? 10.116 23.755 -20.263 1.00 48.75 87 GLU A CA 1
ATOM 608 C C . GLU A 1 87 ? 9.227 23.926 -19.019 1.00 48.75 87 GLU A C 1
ATOM 610 O O . GLU A 1 87 ? 8.430 24.857 -18.948 1.00 48.75 87 GLU A O 1
ATOM 615 N N . LEU A 1 88 ? 9.361 23.044 -18.023 1.00 52.03 88 LEU A N 1
ATOM 616 C CA . LEU A 1 88 ? 8.592 23.106 -16.786 1.00 52.03 88 LEU A CA 1
ATOM 617 C C . LEU A 1 88 ? 9.420 23.752 -15.663 1.00 52.03 88 LEU A C 1
ATOM 619 O O . LEU A 1 88 ? 10.551 23.319 -15.430 1.00 52.03 88 LEU A O 1
ATOM 623 N N . PRO A 1 89 ? 8.872 24.754 -14.954 1.00 52.75 89 PRO A N 1
ATOM 624 C CA . PRO A 1 89 ? 9.518 25.320 -13.776 1.00 52.75 89 PRO A CA 1
ATOM 625 C C . PRO A 1 89 ? 9.562 24.280 -12.646 1.00 52.75 89 PRO A C 1
ATOM 627 O O . PRO A 1 89 ? 8.556 23.611 -12.395 1.00 52.75 89 PRO A O 1
ATOM 630 N N . SER A 1 90 ? 10.720 24.148 -11.992 1.00 57.25 90 SER A N 1
ATOM 631 C CA . SER A 1 90 ? 10.891 23.359 -10.763 1.00 57.25 90 SER A CA 1
ATOM 632 C C . SER A 1 90 ? 10.191 24.057 -9.595 1.00 57.25 90 SER A C 1
ATOM 634 O O . SER A 1 90 ? 10.262 25.287 -9.475 1.00 57.25 90 SER A O 1
ATOM 636 N N . GLU A 1 91 ? 9.546 23.286 -8.721 1.00 61.38 91 GLU A N 1
ATOM 637 C CA . GLU A 1 91 ? 8.921 23.837 -7.516 1.00 61.38 91 GLU A CA 1
ATOM 638 C C . GLU A 1 91 ? 10.003 24.177 -6.465 1.00 61.38 91 GLU A C 1
ATOM 640 O O . GLU A 1 91 ? 11.055 23.524 -6.417 1.00 61.38 91 GLU A O 1
ATOM 645 N N . PRO A 1 92 ? 9.809 25.201 -5.612 1.00 60.28 92 PRO A N 1
ATOM 646 C CA . PRO A 1 92 ? 10.757 25.525 -4.548 1.00 60.28 92 PRO A CA 1
ATOM 647 C C . PRO A 1 92 ? 10.899 24.366 -3.551 1.00 60.28 92 PRO A C 1
ATOM 649 O O . PRO A 1 92 ? 9.905 23.882 -3.013 1.00 60.28 92 PRO A O 1
ATOM 652 N N . GLY A 1 93 ? 12.136 23.954 -3.262 1.00 68.62 93 GLY A N 1
ATOM 653 C CA . GLY A 1 93 ? 12.426 22.872 -2.316 1.00 68.62 93 GLY A CA 1
ATOM 654 C C . GLY A 1 93 ? 12.337 21.463 -2.906 1.00 68.62 93 GLY A C 1
ATOM 655 O O . GLY A 1 93 ? 12.533 20.497 -2.178 1.00 68.62 93 GLY A O 1
ATOM 656 N N . GLU A 1 94 ? 12.076 21.325 -4.202 1.00 77.31 94 GLU A N 1
ATOM 657 C CA . GLU A 1 94 ? 12.113 20.052 -4.915 1.00 77.31 94 GLU A CA 1
ATOM 658 C C . GLU A 1 94 ? 13.547 19.497 -4.992 1.00 77.31 94 GLU A C 1
ATOM 660 O O . GLU A 1 94 ? 14.510 20.194 -5.330 1.00 77.31 94 GLU A O 1
ATOM 665 N N . ILE A 1 95 ? 13.701 18.216 -4.658 1.00 79.50 95 ILE A N 1
ATOM 666 C CA . ILE A 1 95 ? 14.960 17.496 -4.806 1.00 79.50 95 ILE A CA 1
ATOM 667 C C . ILE A 1 95 ? 14.858 16.589 -6.021 1.00 79.50 95 ILE A C 1
ATOM 669 O O . ILE A 1 95 ? 14.079 15.639 -6.043 1.00 79.50 95 ILE A O 1
ATOM 673 N N . GLU A 1 96 ? 15.679 16.887 -7.019 1.00 85.00 96 GLU A N 1
ATOM 674 C CA . GLU A 1 96 ? 15.816 16.113 -8.244 1.00 85.00 96 GLU A CA 1
ATOM 675 C C . GLU A 1 96 ? 17.035 15.198 -8.137 1.00 85.00 96 GLU A C 1
ATOM 677 O O . GLU A 1 96 ? 18.122 15.613 -7.716 1.00 85.00 96 GLU A O 1
ATOM 682 N N . VAL A 1 97 ? 16.875 13.951 -8.566 1.00 82.75 97 VAL A N 1
ATOM 683 C CA . VAL A 1 97 ? 17.976 12.998 -8.695 1.00 82.75 97 VAL A CA 1
ATOM 684 C C . VAL A 1 97 ? 17.971 12.376 -10.079 1.00 82.75 97 VAL A C 1
ATOM 686 O O . VAL A 1 97 ? 16.921 12.144 -10.678 1.00 82.75 97 VAL A O 1
ATOM 689 N N . GLU A 1 98 ? 19.162 12.054 -10.560 1.00 87.44 98 GLU A N 1
ATOM 690 C CA . GLU A 1 98 ? 19.371 11.201 -11.720 1.00 87.44 98 GLU A CA 1
ATOM 691 C C . GLU A 1 98 ? 20.135 9.961 -11.269 1.00 87.44 98 GLU A C 1
ATOM 693 O O . GLU A 1 98 ? 21.149 10.052 -10.567 1.00 87.44 98 GLU A O 1
ATOM 698 N N . ILE A 1 99 ? 19.662 8.799 -11.697 1.00 88.12 99 ILE A N 1
ATOM 699 C CA . ILE A 1 99 ? 20.326 7.523 -11.473 1.00 88.12 99 ILE A CA 1
ATOM 700 C C . ILE A 1 99 ? 20.756 6.904 -12.798 1.00 88.12 99 ILE A C 1
ATOM 702 O O . ILE A 1 99 ? 20.188 7.178 -13.859 1.00 88.12 99 ILE A O 1
ATOM 706 N N . LEU A 1 100 ? 21.744 6.023 -12.716 1.00 89.31 100 LEU A N 1
ATOM 707 C CA . LEU A 1 100 ? 22.168 5.139 -13.785 1.00 89.31 100 LEU A CA 1
ATOM 708 C C . LEU A 1 100 ? 21.840 3.694 -13.392 1.00 89.31 100 LEU A C 1
ATOM 710 O O . LEU A 1 100 ? 22.371 3.168 -12.416 1.00 89.31 100 LEU A O 1
ATOM 714 N N . TYR A 1 101 ? 20.962 3.045 -14.152 1.00 85.38 101 TYR A N 1
ATOM 715 C CA . TYR A 1 101 ? 20.661 1.620 -14.035 1.00 85.38 101 TYR A CA 1
ATOM 716 C C . TYR A 1 101 ? 21.146 0.919 -15.303 1.00 85.38 101 TYR A C 1
ATOM 718 O O . TYR A 1 101 ? 20.510 1.007 -16.356 1.00 85.38 101 TYR A O 1
ATOM 726 N N . ARG A 1 102 ? 22.284 0.220 -15.210 1.00 87.06 102 ARG A N 1
ATOM 727 C CA . ARG A 1 102 ? 23.003 -0.329 -16.375 1.00 87.06 102 ARG A CA 1
ATOM 728 C C . ARG A 1 102 ? 23.347 0.782 -17.381 1.00 87.06 102 ARG A C 1
ATOM 730 O O . ARG A 1 102 ? 24.144 1.654 -17.071 1.00 87.06 102 ARG A O 1
ATOM 737 N N . ASP A 1 103 ? 22.746 0.757 -18.566 1.00 84.25 103 ASP A N 1
ATOM 738 C CA . ASP A 1 103 ? 22.895 1.740 -19.642 1.00 84.25 103 ASP A CA 1
ATOM 739 C C . ASP A 1 103 ? 21.755 2.777 -19.669 1.00 84.25 103 ASP A C 1
ATOM 741 O O . ASP A 1 103 ? 21.696 3.609 -20.576 1.00 84.25 103 ASP A O 1
ATOM 745 N N . LYS A 1 104 ? 20.817 2.723 -18.713 1.00 83.44 104 LYS A N 1
ATOM 746 C CA . LYS A 1 104 ? 19.638 3.595 -18.666 1.00 83.44 104 LYS A CA 1
ATOM 747 C C . LYS A 1 104 ? 19.799 4.689 -17.628 1.00 83.44 104 LYS A C 1
ATOM 749 O O . LYS A 1 104 ? 20.120 4.423 -16.473 1.00 83.44 104 LYS A O 1
ATOM 754 N N . ARG A 1 105 ? 19.513 5.918 -18.049 1.00 86.69 105 ARG A N 1
ATOM 755 C CA . ARG A 1 105 ? 19.368 7.073 -17.167 1.00 86.69 105 ARG A CA 1
ATOM 756 C C . ARG A 1 105 ? 17.897 7.262 -16.856 1.00 86.69 105 ARG A C 1
ATOM 758 O O . ARG A 1 105 ? 17.080 7.300 -17.773 1.00 86.69 105 ARG A O 1
ATOM 765 N N . ALA A 1 106 ? 17.585 7.384 -15.578 1.00 82.75 106 ALA A N 1
ATOM 766 C CA . ALA A 1 106 ? 16.261 7.758 -15.117 1.00 82.75 106 ALA A CA 1
ATOM 767 C C . ALA A 1 106 ? 16.400 8.866 -14.089 1.00 82.75 106 ALA A C 1
ATOM 769 O O . ALA A 1 106 ? 17.416 8.979 -13.404 1.00 82.75 106 ALA A O 1
ATOM 770 N N . TRP A 1 107 ? 15.376 9.693 -14.001 1.00 85.12 107 TRP A N 1
ATOM 771 C CA . TRP A 1 107 ? 15.357 10.815 -13.090 1.00 85.12 107 TRP A CA 1
ATOM 772 C C . TRP A 1 107 ? 14.005 10.881 -12.406 1.00 85.12 107 TRP A C 1
ATOM 774 O O . TRP A 1 107 ? 12.991 10.459 -12.961 1.00 85.12 107 TRP A O 1
ATOM 784 N N . ALA A 1 108 ? 14.010 11.392 -11.187 1.00 79.19 108 ALA A N 1
ATOM 785 C CA . ALA A 1 108 ? 12.803 11.629 -10.425 1.00 79.19 108 ALA A CA 1
ATOM 786 C C . ALA A 1 108 ? 13.014 12.832 -9.518 1.00 79.19 108 ALA A C 1
ATOM 788 O O . ALA A 1 108 ? 14.145 13.207 -9.200 1.00 79.19 108 ALA A O 1
ATOM 789 N N . ALA A 1 109 ? 11.901 13.420 -9.109 1.00 80.38 109 ALA A N 1
ATOM 790 C CA . ALA A 1 109 ? 11.882 14.572 -8.241 1.00 80.38 109 ALA A CA 1
ATOM 791 C C . ALA A 1 109 ? 10.918 14.326 -7.081 1.00 80.38 109 ALA A C 1
ATOM 793 O O . ALA A 1 109 ? 9.875 13.684 -7.249 1.00 80.38 109 ALA A O 1
ATOM 794 N N . ALA A 1 110 ? 11.290 14.793 -5.895 1.00 75.94 110 ALA A N 1
ATOM 795 C CA . ALA A 1 110 ? 10.473 14.683 -4.700 1.00 75.94 110 ALA A CA 1
ATOM 796 C C . ALA A 1 110 ? 10.578 15.959 -3.864 1.00 75.94 110 ALA A C 1
ATOM 798 O O . ALA A 1 110 ? 11.654 16.526 -3.692 1.00 75.94 110 ALA A O 1
ATOM 799 N N . ILE A 1 111 ? 9.443 16.392 -3.324 1.00 74.88 111 ILE A N 1
ATOM 800 C CA . ILE A 1 111 ? 9.361 17.548 -2.433 1.00 74.88 111 ILE A CA 1
ATOM 801 C C . ILE A 1 111 ? 9.416 17.031 -0.986 1.00 74.88 111 ILE A C 1
ATOM 803 O O . ILE A 1 111 ? 8.658 16.112 -0.655 1.00 74.88 111 ILE A O 1
ATOM 807 N N . PRO A 1 112 ? 10.285 17.585 -0.120 1.00 70.12 112 PRO A N 1
ATOM 808 C CA . PRO A 1 112 ? 10.305 17.281 1.303 1.00 70.12 112 PRO A CA 1
ATOM 809 C C . PRO A 1 112 ? 8.926 17.499 1.939 1.00 70.12 112 PRO A C 1
ATOM 811 O O . PRO A 1 112 ? 8.269 18.503 1.646 1.00 70.12 112 PRO A O 1
ATOM 814 N N . PRO A 1 113 ? 8.461 16.604 2.827 1.00 59.53 113 PRO A N 1
ATOM 815 C CA . PRO A 1 113 ? 7.209 16.826 3.533 1.00 59.53 113 PRO A CA 1
ATOM 816 C C . PRO A 1 113 ? 7.320 18.083 4.406 1.00 59.53 113 PRO A C 1
ATOM 818 O O . PRO A 1 113 ? 8.277 18.252 5.163 1.00 59.53 113 PRO A O 1
ATOM 821 N N . ALA A 1 114 ? 6.329 18.972 4.307 1.00 50.94 114 ALA A N 1
ATOM 822 C CA . ALA A 1 114 ? 6.247 20.165 5.141 1.00 50.94 114 ALA A CA 1
ATOM 823 C C . ALA A 1 114 ? 6.137 19.746 6.619 1.00 50.94 114 ALA A C 1
ATOM 825 O O . ALA A 1 114 ? 5.080 19.293 7.054 1.00 50.94 114 ALA A O 1
ATOM 826 N N . GLY A 1 115 ? 7.233 19.858 7.376 1.00 47.62 115 GLY A N 1
ATOM 827 C CA . GLY A 1 115 ? 7.253 19.510 8.800 1.00 47.62 115 GLY A CA 1
ATOM 828 C C . GLY A 1 115 ? 8.470 18.738 9.312 1.00 47.62 115 GLY A C 1
ATOM 829 O O . GLY A 1 115 ? 8.461 18.366 10.478 1.00 47.62 115 GLY A O 1
ATOM 830 N N . THR A 1 116 ? 9.535 18.530 8.533 1.00 43.31 116 THR A N 1
ATOM 831 C CA . THR A 1 116 ? 10.793 17.905 9.013 1.00 43.31 116 THR A CA 1
ATOM 832 C C . THR A 1 116 ? 11.646 18.813 9.917 1.00 43.31 116 THR A C 1
ATOM 834 O O . THR A 1 116 ? 12.872 18.724 9.948 1.00 43.31 116 THR A O 1
ATOM 837 N N . GLY A 1 117 ? 11.000 19.679 10.703 1.00 31.78 117 GLY A N 1
ATOM 838 C CA . GLY A 1 117 ? 11.607 20.250 11.899 1.00 31.78 117 GLY A CA 1
ATOM 839 C C . GLY A 1 117 ? 11.641 19.189 13.002 1.00 31.78 117 GLY A C 1
ATOM 840 O O . GLY A 1 117 ? 10.643 18.519 13.228 1.00 31.78 117 GLY A O 1
ATOM 841 N N . ALA A 1 118 ? 12.812 19.038 13.622 1.00 32.97 118 ALA A N 1
ATOM 842 C CA . ALA A 1 118 ? 13.193 18.219 14.782 1.00 32.97 118 ALA A CA 1
ATOM 843 C C . ALA A 1 118 ? 12.079 17.597 15.677 1.00 32.97 118 ALA A C 1
ATOM 845 O O . ALA A 1 118 ? 11.035 18.209 15.902 1.00 32.97 118 ALA A O 1
ATOM 846 N N . PRO A 1 119 ? 12.334 16.424 16.303 1.00 37.53 119 PRO A N 1
ATOM 847 C CA . PRO A 1 119 ? 11.336 15.693 17.080 1.00 37.53 119 PRO A CA 1
ATOM 848 C C . PRO A 1 119 ? 10.888 16.489 18.313 1.00 37.53 119 PRO A C 1
ATOM 850 O O . PRO A 1 119 ? 11.623 16.626 19.291 1.00 37.53 119 PRO A O 1
ATOM 853 N N . GLY A 1 120 ? 9.658 16.999 18.263 1.00 29.17 120 GLY A N 1
ATOM 854 C CA . GLY A 1 120 ? 8.976 17.617 19.391 1.00 29.17 120 GLY A CA 1
ATOM 855 C C . GLY A 1 120 ? 8.513 16.566 20.397 1.00 29.17 120 GLY A C 1
ATOM 856 O O . GLY A 1 120 ? 7.645 15.743 20.120 1.00 29.17 120 GLY A O 1
ATOM 857 N N . THR A 1 121 ? 9.112 16.610 21.578 1.00 34.94 121 THR A N 1
ATOM 858 C CA . THR A 1 121 ? 8.718 15.911 22.803 1.00 34.94 121 THR A CA 1
ATOM 859 C C . THR A 1 121 ? 7.364 16.394 23.353 1.00 34.94 121 THR A C 1
ATOM 861 O O . THR A 1 121 ? 7.184 17.595 23.537 1.00 34.94 121 THR A O 1
ATOM 864 N N . GLY A 1 122 ? 6.482 15.455 23.731 1.00 25.39 122 GLY A N 1
ATOM 865 C CA . GLY A 1 122 ? 5.292 15.655 24.592 1.00 25.39 122 GLY A CA 1
ATOM 866 C C . GLY A 1 122 ? 3.961 15.385 23.866 1.00 25.39 122 GLY A C 1
ATOM 867 O O . GLY A 1 122 ? 3.742 15.930 22.797 1.00 25.39 122 GLY A O 1
ATOM 868 N N . ALA A 1 123 ? 3.011 14.569 24.339 1.00 28.23 123 ALA A N 1
ATOM 869 C CA . ALA A 1 123 ? 2.676 14.141 25.699 1.00 28.23 123 ALA A CA 1
ATOM 870 C C . ALA A 1 123 ? 1.975 12.748 25.716 1.00 28.23 123 ALA A C 1
ATOM 872 O O . ALA A 1 123 ? 1.535 12.273 24.666 1.00 28.23 123 ALA A O 1
ATOM 873 N N . PRO A 1 124 ? 1.860 12.085 26.888 1.00 42.41 124 PRO A N 1
ATOM 874 C CA . PRO A 1 124 ? 1.405 10.704 27.019 1.00 42.41 124 PRO A CA 1
ATOM 875 C C . PRO A 1 124 ? -0.109 10.594 27.267 1.00 42.41 124 PRO A C 1
ATOM 877 O O . PRO A 1 124 ? -0.660 11.253 28.145 1.00 42.41 124 PRO A O 1
ATOM 880 N N . GLY A 1 125 ? -0.761 9.692 26.530 1.00 29.55 125 GLY A N 1
ATOM 881 C CA . GLY A 1 125 ? -2.121 9.220 26.787 1.00 29.55 125 GLY A CA 1
ATOM 882 C C . GLY A 1 125 ? -2.150 7.696 26.722 1.00 29.55 125 GLY A C 1
ATOM 883 O O . GLY A 1 125 ? -2.060 7.102 25.653 1.00 29.55 125 GLY A O 1
ATOM 884 N N . THR A 1 126 ? -2.201 7.069 27.888 1.00 41.00 126 THR A N 1
ATOM 885 C CA . THR A 1 126 ? -2.245 5.626 28.122 1.00 41.00 126 THR A CA 1
ATOM 886 C C . THR A 1 126 ? -3.601 5.033 27.739 1.00 41.00 126 THR A C 1
ATOM 888 O O . THR A 1 126 ? -4.611 5.439 28.302 1.00 41.00 126 THR A O 1
ATOM 891 N N . GLN A 1 127 ? -3.607 4.013 26.870 1.00 33.88 127 GLN A N 1
ATOM 892 C CA . GLN A 1 127 ? -4.447 2.805 26.979 1.00 33.88 127 GLN A CA 1
ATOM 893 C C . GLN A 1 127 ? -3.971 1.718 25.983 1.00 33.88 127 GLN A C 1
ATOM 895 O O . GLN A 1 127 ? -3.578 2.011 24.860 1.00 33.88 127 GLN A O 1
ATOM 900 N N . ALA A 1 128 ? -3.925 0.473 26.469 1.00 31.08 128 ALA A N 1
ATOM 901 C CA . ALA A 1 128 ? -3.341 -0.753 25.896 1.00 31.08 128 ALA A CA 1
ATOM 902 C C . ALA A 1 128 ? -3.725 -1.065 24.427 1.00 31.08 128 ALA A C 1
ATOM 904 O O . ALA A 1 128 ? -4.851 -0.812 24.026 1.00 31.08 128 ALA A O 1
ATOM 905 N N . GLY A 1 129 ? -2.913 -1.685 23.560 1.00 28.98 129 GLY A N 1
ATOM 906 C CA . GLY A 1 129 ? -1.552 -2.216 23.632 1.00 28.98 129 GLY A CA 1
ATOM 907 C C . GLY A 1 129 ? -1.177 -2.821 22.261 1.00 28.98 129 GLY A C 1
ATOM 908 O O . GLY A 1 129 ? -1.972 -3.550 21.682 1.00 28.98 129 GLY A O 1
ATOM 909 N N . GLY A 1 130 ? 0.015 -2.508 21.732 1.00 55.41 130 GLY A N 1
ATOM 910 C CA . GLY A 1 130 ? 0.578 -3.081 20.491 1.00 55.41 130 GLY A CA 1
ATOM 911 C C . GLY A 1 130 ? -0.097 -2.665 19.167 1.00 55.41 130 GLY A C 1
ATOM 912 O O . GLY A 1 130 ? -1.308 -2.525 19.101 1.00 55.41 130 GLY A O 1
ATOM 913 N N . LYS A 1 131 ? 0.705 -2.479 18.099 1.00 67.69 131 LYS A N 1
ATOM 914 C CA . LYS A 1 131 ? 0.379 -2.385 16.643 1.00 67.69 131 LYS A CA 1
ATOM 915 C C . LYS A 1 131 ? -0.778 -1.478 16.146 1.00 67.69 131 LYS A C 1
ATOM 917 O O . LYS A 1 131 ? -0.875 -1.259 14.943 1.00 67.69 131 LYS A O 1
ATOM 922 N N . ARG A 1 132 ? -1.595 -0.893 17.026 1.00 84.38 132 ARG A N 1
ATOM 923 C CA . ARG A 1 132 ? -2.594 0.163 16.771 1.00 84.38 132 ARG A CA 1
ATOM 924 C C . ARG A 1 132 ? -2.042 1.575 17.031 1.00 84.38 132 ARG A C 1
ATOM 926 O O . ARG A 1 132 ? -2.722 2.563 16.769 1.00 84.38 132 ARG A O 1
ATOM 933 N N . ASN A 1 133 ? -0.810 1.680 17.532 1.00 81.06 133 ASN A N 1
ATOM 934 C CA . ASN A 1 133 ? -0.127 2.956 17.752 1.00 81.06 133 ASN A CA 1
ATOM 935 C C . ASN A 1 133 ? 0.102 3.688 16.420 1.00 81.06 133 ASN A C 1
ATOM 937 O O . ASN A 1 133 ? 0.456 3.062 15.422 1.00 81.06 133 ASN A O 1
ATOM 941 N N . GLY A 1 134 ? -0.087 5.010 16.418 1.00 83.38 134 GLY A N 1
ATOM 942 C CA . GLY A 1 134 ? 0.105 5.860 15.237 1.00 83.38 134 GLY A CA 1
ATOM 943 C C . GLY A 1 134 ? -1.019 5.790 14.198 1.00 83.38 134 GLY A C 1
ATOM 944 O O . GLY A 1 134 ? -0.939 6.467 13.177 1.00 83.38 134 GLY A O 1
ATOM 945 N N . LEU A 1 135 ? -2.070 4.996 14.432 1.00 92.06 135 LEU A N 1
ATOM 946 C CA . LEU A 1 135 ? -3.246 4.996 13.564 1.00 92.06 135 LEU A CA 1
ATOM 947 C C . LEU A 1 135 ? -3.978 6.338 13.636 1.00 92.06 135 LEU A C 1
ATOM 949 O O . LEU A 1 135 ? -4.084 6.956 14.697 1.00 92.06 135 LEU A O 1
ATOM 953 N N . ALA A 1 136 ? -4.525 6.762 12.499 1.00 89.62 136 ALA A N 1
ATOM 954 C CA . ALA A 1 136 ? -5.337 7.961 12.430 1.00 89.62 136 ALA A CA 1
ATOM 955 C C . ALA A 1 136 ? -6.601 7.805 13.301 1.00 89.62 136 ALA A C 1
ATOM 957 O O . ALA A 1 136 ? -7.141 6.696 13.408 1.00 89.62 136 ALA A O 1
ATOM 958 N N . PRO A 1 137 ? -7.141 8.900 13.871 1.00 88.50 137 PRO A N 1
ATOM 959 C CA . PRO A 1 137 ? -8.353 8.848 14.690 1.00 88.50 137 PRO A CA 1
ATOM 960 C C . PRO A 1 137 ? -9.537 8.166 13.995 1.00 88.50 137 PRO A C 1
ATOM 962 O O . PRO A 1 137 ? -10.315 7.452 14.625 1.00 88.50 137 PRO A O 1
ATOM 965 N N . GLU A 1 138 ? -9.664 8.352 12.681 1.00 91.88 138 GLU A N 1
ATOM 966 C CA . GLU A 1 138 ? -10.699 7.708 11.878 1.00 91.88 138 GLU A CA 1
ATOM 967 C C . GLU A 1 138 ? -10.564 6.181 11.862 1.00 91.88 138 GLU A C 1
ATOM 969 O O . GLU A 1 138 ? -11.545 5.481 12.121 1.00 91.88 138 GLU A O 1
ATOM 974 N N . MET A 1 139 ? -9.352 5.667 11.643 1.00 96.31 139 MET A N 1
ATOM 975 C CA . MET A 1 139 ? -9.079 4.232 11.687 1.00 96.31 139 MET A CA 1
ATOM 976 C C . MET A 1 139 ? -9.321 3.660 13.091 1.00 96.31 139 MET A C 1
ATOM 978 O O . MET A 1 139 ? -9.946 2.611 13.227 1.00 96.31 139 MET A O 1
ATOM 982 N N . LEU A 1 140 ? -8.905 4.363 14.150 1.00 94.94 140 LEU A N 1
ATOM 983 C CA . LEU A 1 140 ? -9.167 3.942 15.533 1.00 94.94 140 LEU A CA 1
ATOM 984 C C . LEU A 1 140 ? -10.670 3.865 15.839 1.00 94.94 140 LEU A C 1
ATOM 986 O O . LEU A 1 140 ? -11.130 2.912 16.467 1.00 94.94 140 LEU A O 1
ATOM 990 N N . ASN A 1 141 ? -11.452 4.838 15.367 1.00 94.81 141 ASN A N 1
ATOM 991 C CA . ASN A 1 141 ? -12.905 4.832 15.526 1.00 94.81 141 ASN A CA 1
ATOM 992 C C . ASN A 1 141 ? -13.568 3.690 14.744 1.00 94.81 141 ASN A C 1
ATOM 994 O O . ASN A 1 141 ? -14.523 3.094 15.240 1.00 94.81 141 ASN A O 1
ATOM 998 N N . ALA A 1 142 ? -13.072 3.384 13.545 1.00 97.62 142 ALA A N 1
ATOM 999 C CA . ALA A 1 142 ? -13.558 2.263 12.749 1.00 97.62 142 ALA A CA 1
ATOM 1000 C C . ALA A 1 142 ? -13.230 0.914 13.408 1.00 97.62 142 ALA A C 1
ATOM 1002 O O . ALA A 1 142 ? -14.108 0.066 13.534 1.00 97.62 142 ALA A O 1
ATOM 1003 N N . LEU A 1 143 ? -12.012 0.755 13.932 1.00 97.50 143 LEU A N 1
ATOM 1004 C CA . LEU A 1 143 ? -11.611 -0.421 14.703 1.00 97.50 143 LEU A CA 1
ATOM 1005 C C . LEU A 1 143 ? -12.448 -0.612 15.967 1.00 97.50 143 LEU A C 1
ATOM 1007 O O . LEU A 1 143 ? -12.869 -1.731 16.229 1.00 97.50 143 LEU A O 1
ATOM 1011 N N . ARG A 1 144 ? -12.750 0.460 16.711 1.00 97.56 144 ARG A N 1
ATOM 1012 C CA . ARG A 1 144 ? -13.631 0.374 17.886 1.00 97.56 144 ARG A CA 1
ATOM 1013 C C . ARG A 1 144 ? -15.019 -0.149 17.509 1.00 97.56 144 ARG A C 1
ATOM 1015 O O . ARG A 1 144 ? -15.493 -1.091 18.126 1.00 97.56 144 ARG A O 1
ATOM 1022 N N . ARG A 1 145 ? -15.633 0.399 16.452 1.00 97.94 145 ARG A N 1
ATOM 1023 C CA . ARG A 1 145 ? -16.933 -0.097 15.960 1.00 97.94 145 ARG A CA 1
ATOM 1024 C C . ARG A 1 145 ? -16.863 -1.555 15.503 1.00 97.94 145 ARG A C 1
ATOM 1026 O O . ARG A 1 145 ? -17.807 -2.300 15.734 1.00 97.94 145 ARG A O 1
ATOM 1033 N N . ALA A 1 146 ? -15.763 -1.965 14.868 1.00 98.31 146 ALA A N 1
ATOM 1034 C CA . ALA A 1 146 ? -15.554 -3.358 14.479 1.00 98.31 146 ALA A CA 1
ATOM 1035 C C . ALA A 1 146 ? -15.436 -4.276 15.704 1.00 98.31 146 ALA A C 1
ATOM 1037 O O . ALA A 1 146 ? -16.079 -5.321 15.732 1.00 98.31 146 ALA A O 1
ATOM 1038 N N . ASP A 1 147 ? -14.653 -3.879 16.711 1.00 97.56 147 ASP A N 1
ATOM 1039 C CA . ASP A 1 147 ? -14.493 -4.618 17.966 1.00 97.56 147 ASP A CA 1
ATOM 1040 C C . ASP A 1 147 ? -15.856 -4.805 18.663 1.00 97.56 147 ASP A C 1
ATOM 1042 O O . ASP A 1 147 ? -16.205 -5.927 19.032 1.00 97.56 147 ASP A O 1
ATOM 1046 N N . ASP A 1 148 ? -16.657 -3.736 18.757 1.00 97.44 148 ASP A N 1
ATOM 1047 C CA . ASP A 1 148 ? -17.999 -3.764 19.351 1.00 97.44 148 ASP A CA 1
ATOM 1048 C C . ASP A 1 148 ? -18.952 -4.688 18.569 1.00 97.44 148 ASP A C 1
ATOM 1050 O O . ASP A 1 148 ? -19.631 -5.531 19.159 1.00 97.44 148 ASP A O 1
ATOM 1054 N N . ALA A 1 149 ? -18.980 -4.575 17.237 1.00 98.06 149 ALA A N 1
ATOM 1055 C CA . ALA A 1 149 ? -19.842 -5.390 16.380 1.00 98.06 149 ALA A CA 1
ATOM 1056 C C . ALA A 1 149 ? -19.464 -6.881 16.416 1.00 98.06 149 ALA A C 1
ATOM 1058 O O . ALA A 1 149 ? -20.338 -7.750 16.407 1.00 98.06 149 ALA A O 1
ATOM 1059 N N . LEU A 1 150 ? -18.168 -7.202 16.484 1.00 98.12 150 LEU A N 1
ATOM 1060 C CA . LEU A 1 150 ? -17.693 -8.579 16.638 1.00 98.12 150 LEU A CA 1
ATOM 1061 C C . LEU A 1 150 ? -18.101 -9.152 17.995 1.00 98.12 150 LEU A C 1
ATOM 1063 O O . LEU A 1 150 ? -18.646 -10.256 18.046 1.00 98.12 150 LEU A O 1
ATOM 1067 N N . ALA A 1 151 ? -17.909 -8.385 19.072 1.00 97.69 151 ALA A N 1
ATOM 1068 C CA . ALA A 1 151 ? -18.291 -8.797 20.419 1.00 97.69 151 ALA A CA 1
ATOM 1069 C C . ALA A 1 151 ? -19.803 -9.062 20.529 1.00 97.69 151 ALA A C 1
ATOM 1071 O O . ALA A 1 151 ? -20.208 -10.096 21.058 1.00 97.69 151 ALA A O 1
ATOM 1072 N N . GLN A 1 152 ? -20.642 -8.191 19.955 1.00 97.94 152 GLN A N 1
ATOM 1073 C CA . GLN A 1 152 ? -22.101 -8.376 19.914 1.00 97.94 152 GLN A CA 1
ATOM 1074 C C . GLN A 1 152 ? -22.530 -9.647 19.168 1.00 97.94 152 GLN A C 1
ATOM 1076 O O . GLN A 1 152 ? -23.566 -10.230 19.479 1.00 97.94 152 GLN A O 1
ATOM 1081 N N . ARG A 1 153 ? -21.729 -10.096 18.196 1.00 98.06 153 ARG A N 1
ATOM 1082 C CA . ARG A 1 153 ? -21.979 -11.310 17.406 1.00 98.06 153 ARG A CA 1
ATOM 1083 C C . ARG A 1 153 ? -21.340 -12.568 18.006 1.00 98.06 153 ARG A C 1
ATOM 1085 O O . ARG A 1 153 ? -21.408 -13.625 17.385 1.00 98.06 153 ARG A O 1
ATOM 1092 N N . GLY A 1 154 ? -20.700 -12.469 19.175 1.00 97.25 154 GLY A N 1
ATOM 1093 C CA . GLY A 1 154 ? -19.966 -13.582 19.787 1.00 97.25 154 GLY A CA 1
ATOM 1094 C C . GLY A 1 154 ? -18.750 -14.035 18.970 1.00 97.25 154 GLY A C 1
ATOM 1095 O O . GLY A 1 154 ? -18.322 -15.182 19.083 1.00 97.25 154 GLY A O 1
ATOM 1096 N N . LEU A 1 155 ? -18.215 -13.156 18.118 1.00 96.56 155 LEU A N 1
ATOM 1097 C CA . LEU A 1 155 ? -17.023 -13.404 17.312 1.00 96.56 155 LEU A CA 1
ATOM 1098 C C . LEU A 1 155 ? -15.757 -12.945 18.058 1.00 96.56 155 LEU A C 1
ATOM 1100 O O . LEU A 1 155 ? -15.849 -12.152 18.997 1.00 96.56 155 LEU A O 1
ATOM 1104 N N . PRO A 1 156 ? -14.561 -13.418 17.653 1.00 93.00 156 PRO A N 1
ATOM 1105 C CA . PRO A 1 156 ? -13.307 -12.968 18.247 1.00 93.00 156 PRO A CA 1
ATOM 1106 C C . PRO A 1 156 ? -13.170 -11.439 18.228 1.00 93.00 156 PRO A C 1
ATOM 1108 O O . PRO A 1 156 ? -13.367 -10.806 17.192 1.00 93.00 156 PRO A O 1
ATOM 1111 N N . ALA A 1 157 ? -12.780 -10.863 19.367 1.00 93.12 157 ALA A N 1
ATOM 1112 C CA . ALA A 1 157 ? -12.472 -9.446 19.554 1.00 93.12 157 ALA A CA 1
ATOM 1113 C C . ALA A 1 157 ? -11.353 -9.296 20.614 1.00 93.12 157 ALA A C 1
ATOM 1115 O O . ALA A 1 157 ? -11.242 -10.160 21.490 1.00 93.12 157 ALA A O 1
ATOM 1116 N N . PRO A 1 158 ? -10.523 -8.234 20.573 1.00 95.38 158 PRO A N 1
ATOM 1117 C CA . PRO A 1 158 ? -10.480 -7.172 19.563 1.00 95.38 158 PRO A CA 1
ATOM 1118 C C . PRO A 1 158 ? -9.770 -7.615 18.273 1.00 95.38 158 PRO A C 1
ATOM 1120 O O . PRO A 1 158 ? -9.007 -8.580 18.273 1.00 95.38 158 PRO A O 1
ATOM 1123 N N . VAL A 1 159 ? -9.968 -6.876 17.178 1.00 95.81 159 VAL A N 1
ATOM 1124 C CA . VAL A 1 159 ? -9.278 -7.082 15.897 1.00 95.81 159 VAL A CA 1
ATOM 1125 C C . VAL A 1 159 ? -7.754 -6.976 16.088 1.00 95.81 159 VAL A C 1
ATOM 1127 O O . VAL A 1 159 ? -7.253 -5.902 16.446 1.00 95.81 159 VAL A O 1
ATOM 1130 N N . PRO A 1 160 ? -6.973 -8.035 15.823 1.00 94.62 160 PRO A N 1
ATOM 1131 C CA . PRO A 1 160 ? -5.527 -7.987 15.903 1.00 94.62 160 PRO A CA 1
ATOM 1132 C C . PRO A 1 160 ? -4.972 -7.264 14.681 1.00 94.62 160 PRO A C 1
ATOM 1134 O O . PRO A 1 160 ? -5.203 -7.656 13.539 1.00 94.62 160 PRO A O 1
ATOM 1137 N N . VAL A 1 161 ? -4.183 -6.225 14.933 1.00 94.69 161 VAL A N 1
ATOM 1138 C CA . VAL A 1 161 ? -3.462 -5.493 13.889 1.00 94.69 161 VAL A CA 1
ATOM 1139 C C . VAL A 1 161 ? -2.059 -6.078 13.782 1.00 94.69 161 VAL A C 1
ATOM 1141 O O . VAL A 1 161 ? -1.345 -6.139 14.777 1.00 94.69 161 VAL A O 1
ATOM 1144 N N . VAL A 1 162 ? -1.658 -6.538 12.596 1.00 91.81 162 VAL A N 1
ATOM 1145 C CA . VAL A 1 162 ? -0.303 -7.031 12.284 1.00 91.81 162 VAL A CA 1
ATOM 1146 C C . VAL A 1 162 ? 0.605 -5.889 11.846 1.00 91.81 162 VAL A C 1
ATOM 1148 O O . VAL A 1 162 ? 1.778 -5.879 12.230 1.00 91.81 162 VAL A O 1
ATOM 1151 N N . SER A 1 163 ? 0.060 -4.943 11.087 1.00 91.19 163 SER A N 1
ATOM 1152 C CA . SER A 1 163 ? 0.720 -3.707 10.676 1.00 91.19 163 SER A CA 1
ATOM 1153 C C . SER A 1 163 ? -0.301 -2.578 10.686 1.00 91.19 163 SER A C 1
ATOM 1155 O O . SER A 1 163 ? -1.376 -2.737 10.122 1.00 91.19 163 SER A O 1
ATOM 1157 N N . GLY A 1 164 ? 0.031 -1.459 11.325 1.00 94.19 164 GLY A N 1
ATOM 1158 C CA . GLY A 1 164 ? -0.804 -0.260 11.387 1.00 94.19 164 GLY A CA 1
ATOM 1159 C C . GLY A 1 164 ? -0.092 0.904 10.713 1.00 94.19 164 GLY A C 1
ATOM 1160 O O . GLY A 1 164 ? 0.212 0.834 9.525 1.00 94.19 164 GLY A O 1
ATOM 1161 N N . TYR A 1 165 ? 0.238 1.943 11.475 1.00 93.44 165 TYR A N 1
ATOM 1162 C CA . TYR A 1 165 ? 1.125 2.998 10.992 1.00 93.44 165 TYR A CA 1
ATOM 1163 C C . TYR A 1 165 ? 2.506 2.448 10.614 1.00 93.44 165 TYR A C 1
ATOM 1165 O O . TYR A 1 165 ? 3.044 1.576 11.299 1.00 93.44 165 TYR A O 1
ATOM 1173 N N . ARG A 1 166 ? 3.063 2.974 9.523 1.00 91.81 166 ARG A N 1
ATOM 1174 C CA . ARG A 1 166 ? 4.415 2.682 9.046 1.00 91.81 166 ARG A CA 1
ATOM 1175 C C . ARG A 1 166 ? 5.060 3.980 8.599 1.00 91.81 166 ARG A C 1
ATOM 1177 O O . ARG A 1 166 ? 4.484 4.661 7.756 1.00 91.81 166 ARG A O 1
ATOM 1184 N N . SER A 1 167 ? 6.243 4.315 9.095 1.00 85.25 167 SER A N 1
ATOM 1185 C CA . SER A 1 167 ? 6.933 5.528 8.651 1.00 85.25 167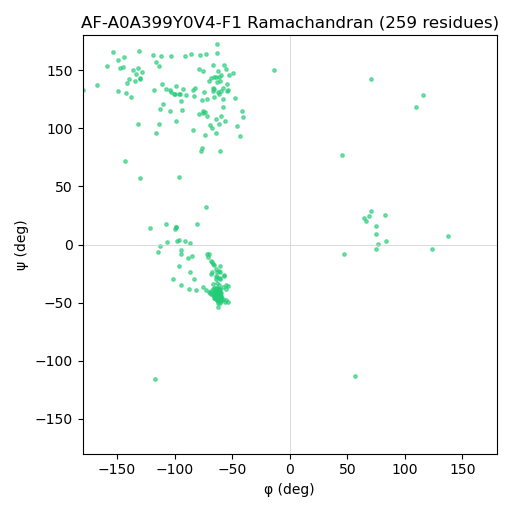 SER A CA 1
ATOM 1186 C C . SER A 1 167 ? 7.288 5.461 7.156 1.00 85.25 167 SER A C 1
ATOM 1188 O O . SER A 1 167 ? 7.245 4.398 6.519 1.00 85.25 167 SER A O 1
ATOM 1190 N N . VAL A 1 168 ? 7.625 6.606 6.560 1.00 81.12 168 VAL A N 1
ATOM 1191 C CA . VAL A 1 168 ? 8.060 6.649 5.155 1.00 81.12 168 VAL A CA 1
ATOM 1192 C C . VAL A 1 168 ? 9.363 5.863 4.976 1.00 81.12 168 VAL A C 1
ATOM 1194 O O . VAL A 1 168 ? 9.498 5.129 3.999 1.00 81.12 168 VAL A O 1
ATOM 1197 N N . GLU A 1 169 ? 10.274 5.925 5.945 1.00 74.94 169 GLU A N 1
ATOM 1198 C CA . GLU A 1 169 ? 11.547 5.196 5.961 1.00 74.94 169 GLU A CA 1
ATOM 1199 C C . GLU A 1 169 ? 11.322 3.680 6.036 1.00 74.94 169 GLU A C 1
ATOM 1201 O O . GLU A 1 169 ? 11.895 2.916 5.257 1.00 74.94 169 GLU A O 1
ATOM 1206 N N . GLU A 1 170 ? 10.428 3.224 6.916 1.00 82.69 170 GLU A N 1
ATOM 1207 C CA . GLU A 1 170 ? 10.051 1.811 7.002 1.00 82.69 170 GLU A CA 1
ATOM 1208 C C . GLU A 1 170 ? 9.397 1.324 5.699 1.00 82.69 170 GLU A C 1
ATOM 1210 O O . GLU A 1 170 ? 9.656 0.208 5.234 1.00 82.69 170 GLU A O 1
ATOM 1215 N N . GLN A 1 171 ? 8.568 2.166 5.073 1.00 91.94 171 GLN A N 1
ATOM 1216 C CA . GLN A 1 171 ? 7.974 1.878 3.769 1.00 91.94 171 GLN A CA 1
ATOM 1217 C C . GLN A 1 171 ? 9.036 1.848 2.662 1.00 91.94 171 GLN A C 1
ATOM 1219 O O . GLN A 1 171 ? 8.929 1.024 1.758 1.00 91.94 171 GLN A O 1
ATOM 1224 N N . MET A 1 172 ? 10.082 2.673 2.741 1.00 83.00 172 MET A N 1
ATOM 1225 C CA . MET A 1 172 ? 11.219 2.651 1.819 1.00 83.00 172 MET A CA 1
ATOM 1226 C C . MET A 1 172 ? 12.015 1.355 1.932 1.00 83.00 172 MET A C 1
ATOM 1228 O O . MET A 1 172 ? 12.269 0.707 0.915 1.00 83.00 172 MET A O 1
ATOM 1232 N N . ALA A 1 173 ? 12.310 0.908 3.154 1.00 80.56 173 ALA A N 1
ATOM 1233 C CA . ALA A 1 173 ? 12.945 -0.386 3.384 1.00 80.56 173 ALA A CA 1
ATOM 1234 C C . ALA A 1 173 ? 12.083 -1.551 2.859 1.00 80.56 173 ALA A C 1
ATOM 1236 O O . ALA A 1 173 ? 12.606 -2.506 2.281 1.00 80.56 173 ALA A O 1
ATOM 1237 N N . LEU A 1 174 ? 10.755 -1.473 3.014 1.00 84.69 174 LEU A N 1
ATOM 1238 C CA . LEU A 1 174 ? 9.823 -2.465 2.473 1.00 84.69 174 LEU A CA 1
ATOM 1239 C C . LEU A 1 174 ? 9.764 -2.436 0.939 1.00 84.69 174 LEU A C 1
ATOM 1241 O O . LEU A 1 174 ? 9.761 -3.489 0.302 1.00 84.69 174 LEU A O 1
ATOM 1245 N N . TRP A 1 175 ? 9.743 -1.243 0.346 1.00 87.31 175 TRP A N 1
ATOM 1246 C CA . TRP A 1 175 ? 9.721 -1.040 -1.099 1.00 87.31 175 TRP A CA 1
ATOM 1247 C C . TRP A 1 175 ? 11.006 -1.543 -1.761 1.00 87.31 175 TRP A C 1
ATOM 1249 O O . TRP A 1 175 ? 10.936 -2.201 -2.800 1.00 87.31 175 TRP A O 1
ATOM 1259 N N . ALA A 1 176 ? 12.171 -1.331 -1.144 1.00 83.19 176 ALA A N 1
ATOM 1260 C CA . ALA A 1 176 ? 13.447 -1.854 -1.635 1.00 83.19 176 ALA A CA 1
ATOM 1261 C C . ALA A 1 176 ? 13.437 -3.391 -1.768 1.00 83.19 176 ALA A C 1
ATOM 1263 O O . ALA A 1 176 ? 13.950 -3.937 -2.742 1.00 83.19 176 ALA A O 1
ATOM 1264 N N . ARG A 1 177 ? 12.760 -4.095 -0.851 1.00 85.81 177 ARG A N 1
ATOM 1265 C CA . ARG A 1 177 ? 12.612 -5.564 -0.866 1.00 85.81 177 ARG A CA 1
ATOM 1266 C C . ARG A 1 177 ? 11.285 -6.068 -1.444 1.00 85.81 177 ARG A C 1
ATOM 1268 O O . ARG A 1 177 ? 10.943 -7.233 -1.269 1.00 85.81 177 ARG A O 1
ATOM 1275 N N . ARG A 1 178 ? 10.523 -5.228 -2.155 1.00 92.44 178 ARG A N 1
ATOM 1276 C CA . ARG A 1 178 ? 9.173 -5.577 -2.650 1.00 92.44 178 ARG A CA 1
ATOM 1277 C C . ARG A 1 178 ? 9.125 -6.817 -3.544 1.00 92.44 178 ARG A C 1
ATOM 1279 O O . ARG A 1 178 ? 8.108 -7.492 -3.574 1.00 92.44 178 ARG A O 1
ATOM 1286 N N . ALA A 1 179 ? 10.220 -7.140 -4.236 1.00 84.44 179 ALA A N 1
ATOM 1287 C CA . ALA A 1 179 ? 10.302 -8.308 -5.116 1.00 84.44 179 ALA A CA 1
ATOM 1288 C C . ALA A 1 179 ? 10.154 -9.652 -4.378 1.00 84.44 179 ALA A C 1
ATOM 1290 O O . ALA A 1 179 ? 9.824 -10.651 -5.010 1.00 84.44 179 ALA A O 1
ATOM 1291 N N . THR A 1 180 ? 10.396 -9.686 -3.064 1.00 82.75 180 THR A N 1
ATOM 1292 C CA . THR A 1 180 ? 10.222 -10.880 -2.221 1.00 82.75 180 THR A CA 1
ATOM 1293 C C . THR A 1 180 ? 8.989 -10.794 -1.322 1.00 82.75 180 THR A C 1
ATOM 1295 O O . THR A 1 180 ? 8.742 -11.703 -0.531 1.00 82.75 180 THR A O 1
ATOM 1298 N N . ASN A 1 181 ? 8.201 -9.718 -1.428 1.00 83.50 181 ASN A N 1
ATOM 1299 C CA . ASN A 1 181 ? 6.977 -9.560 -0.657 1.00 83.50 181 ASN A CA 1
ATOM 1300 C C . ASN A 1 181 ? 5.821 -10.299 -1.360 1.00 83.50 181 ASN A C 1
ATOM 1302 O O . ASN A 1 181 ? 5.599 -10.065 -2.549 1.00 83.50 181 ASN A O 1
ATOM 1306 N N . PRO A 1 182 ? 5.075 -11.179 -0.665 1.00 86.94 182 PRO A N 1
ATOM 1307 C CA . PRO A 1 182 ? 3.919 -11.857 -1.252 1.00 86.94 182 PRO A CA 1
ATOM 1308 C C . PRO A 1 182 ? 2.759 -10.912 -1.600 1.00 86.94 182 PRO A C 1
ATOM 1310 O O . PRO A 1 182 ? 1.889 -11.301 -2.378 1.00 86.94 182 PRO A O 1
ATOM 1313 N N . TYR A 1 183 ? 2.731 -9.701 -1.037 1.00 89.00 183 TYR A N 1
ATOM 1314 C CA . TYR A 1 183 ? 1.693 -8.702 -1.272 1.00 89.00 183 TYR A CA 1
ATOM 1315 C C . TYR A 1 183 ? 2.240 -7.471 -2.005 1.00 89.00 183 TYR A C 1
ATOM 1317 O O . TYR A 1 183 ? 3.432 -7.157 -1.891 1.00 89.00 183 TYR A O 1
ATOM 1325 N N . PRO A 1 184 ? 1.382 -6.746 -2.751 1.00 90.75 184 PRO A N 1
ATOM 1326 C CA . PRO A 1 184 ? 1.752 -5.471 -3.342 1.00 90.75 184 PRO A CA 1
ATOM 1327 C C . PRO A 1 184 ? 2.290 -4.515 -2.276 1.00 90.75 184 PRO A C 1
ATOM 1329 O O . PRO A 1 184 ? 1.688 -4.316 -1.228 1.00 90.75 184 PRO A O 1
ATOM 1332 N N . VAL A 1 185 ? 3.425 -3.890 -2.559 1.00 92.19 185 VAL A N 1
ATOM 1333 C CA . VAL A 1 185 ? 3.989 -2.846 -1.703 1.00 92.19 185 VAL A CA 1
ATOM 1334 C C . VAL A 1 185 ? 3.721 -1.519 -2.389 1.00 92.19 185 VAL A C 1
ATOM 1336 O O . VAL A 1 185 ? 3.968 -1.419 -3.581 1.00 92.19 185 VAL A O 1
ATOM 1339 N N . ALA A 1 186 ? 3.220 -0.509 -1.682 1.00 90.25 186 ALA A N 1
ATOM 1340 C CA . ALA A 1 186 ? 3.088 0.838 -2.237 1.00 90.25 186 ALA A CA 1
ATOM 1341 C C . ALA A 1 186 ? 4.442 1.580 -2.234 1.00 90.25 186 ALA A C 1
ATOM 1343 O O . ALA A 1 186 ? 5.266 1.329 -1.343 1.00 90.25 186 ALA A O 1
ATOM 1344 N N . PRO A 1 187 ? 4.682 2.518 -3.170 1.00 87.69 187 PRO A N 1
ATOM 1345 C CA . PRO A 1 187 ? 5.824 3.420 -3.086 1.00 87.69 187 PRO A CA 1
ATOM 1346 C C . PRO A 1 187 ? 5.830 4.188 -1.754 1.00 87.69 187 PRO A C 1
ATOM 1348 O O . PRO A 1 187 ? 4.759 4.435 -1.179 1.00 87.69 187 PRO A O 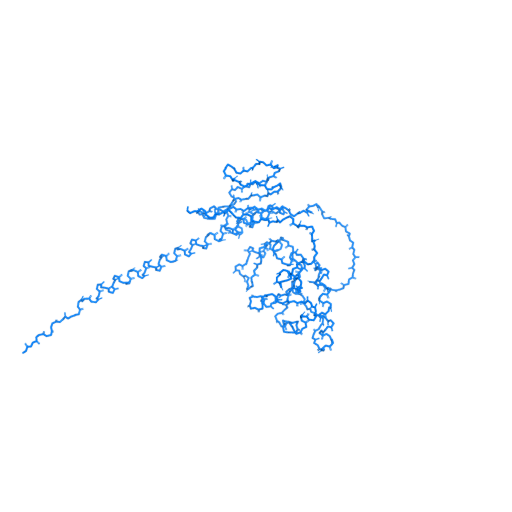1
ATOM 1351 N N . PRO A 1 188 ? 7.000 4.587 -1.234 1.00 82.50 188 PRO A N 1
ATOM 1352 C CA . PRO A 1 188 ? 7.044 5.271 0.048 1.00 82.50 188 PRO A CA 1
ATOM 1353 C C . PRO A 1 188 ? 6.416 6.670 -0.062 1.00 82.50 188 PRO A C 1
ATOM 1355 O O . PRO A 1 188 ? 6.446 7.304 -1.115 1.00 82.50 188 PRO A O 1
ATOM 1358 N N . GLY A 1 189 ? 5.715 7.103 0.988 1.00 81.00 189 GLY A N 1
ATOM 1359 C CA . GLY A 1 189 ? 4.898 8.324 0.975 1.00 81.00 189 GLY A CA 1
ATOM 1360 C C . GLY A 1 189 ? 3.565 8.204 0.217 1.00 81.00 189 GLY A C 1
ATOM 1361 O O . GLY A 1 189 ? 2.774 9.145 0.225 1.00 81.00 189 GLY A O 1
ATOM 1362 N N . LYS A 1 190 ? 3.287 7.064 -0.431 1.00 87.94 190 LYS A N 1
ATOM 1363 C CA . LYS A 1 190 ? 2.016 6.780 -1.126 1.00 87.94 190 LYS A CA 1
ATOM 1364 C C . LYS A 1 190 ? 1.198 5.667 -0.460 1.00 87.94 190 LYS A C 1
ATOM 1366 O O . LYS A 1 190 ? 0.114 5.352 -0.935 1.00 87.94 190 LYS A O 1
ATOM 1371 N N . SER A 1 191 ? 1.704 5.072 0.619 1.00 92.62 191 SER A N 1
ATOM 1372 C CA . SER A 1 191 ? 1.013 4.025 1.377 1.00 92.62 191 SER A CA 1
ATOM 1373 C C . SER A 1 191 ? 0.022 4.636 2.366 1.00 92.62 191 SER A C 1
ATOM 1375 O O . SER A 1 191 ? 0.401 5.528 3.125 1.00 92.62 191 SER A O 1
ATOM 1377 N N . ALA A 1 192 ? -1.206 4.119 2.458 1.00 94.81 192 ALA A N 1
ATOM 1378 C CA . ALA A 1 192 ? -2.143 4.527 3.510 1.00 94.81 192 ALA A CA 1
ATOM 1379 C C . ALA A 1 192 ? -1.624 4.211 4.929 1.00 94.81 192 ALA A C 1
ATOM 1381 O O . ALA A 1 192 ? -1.966 4.907 5.889 1.00 94.81 192 ALA A O 1
ATOM 1382 N N . HIS A 1 193 ? -0.707 3.244 5.065 1.00 95.44 193 HIS A N 1
ATOM 1383 C CA . HIS A 1 193 ? 0.011 3.005 6.320 1.00 95.44 193 HIS A CA 1
ATOM 1384 C C . HIS A 1 193 ? 0.894 4.198 6.730 1.00 95.44 193 HIS A C 1
ATOM 1386 O O . HIS A 1 193 ? 1.074 4.417 7.926 1.00 95.44 193 HIS A O 1
ATOM 1392 N N . ASN A 1 194 ? 1.387 5.015 5.782 1.00 92.38 194 ASN A N 1
ATOM 1393 C CA . ASN A 1 194 ? 2.201 6.204 6.082 1.00 92.38 194 ASN A CA 1
ATOM 1394 C C . ASN A 1 194 ? 1.442 7.312 6.810 1.00 92.38 194 ASN A C 1
ATOM 1396 O O . ASN A 1 194 ? 2.065 8.186 7.402 1.00 92.38 194 ASN A O 1
ATOM 1400 N N . ILE A 1 195 ? 0.113 7.260 6.798 1.00 90.25 195 ILE A N 1
ATOM 1401 C CA . ILE A 1 195 ? -0.755 8.218 7.490 1.00 90.25 195 ILE A CA 1
ATOM 1402 C C . ILE A 1 195 ? -1.675 7.529 8.505 1.00 90.25 195 ILE A C 1
ATOM 1404 O O . ILE A 1 195 ? -2.651 8.119 8.957 1.00 90.25 195 ILE A O 1
ATOM 1408 N N . GLY A 1 196 ? -1.402 6.263 8.844 1.00 94.56 196 GLY A N 1
ATOM 1409 C CA . GLY A 1 196 ? -2.198 5.505 9.813 1.00 94.56 196 GLY A CA 1
ATOM 1410 C C . GLY A 1 196 ? -3.637 5.214 9.363 1.00 94.56 196 GLY A C 1
ATOM 1411 O O . GLY A 1 196 ? -4.490 4.943 10.206 1.00 94.56 196 GLY A O 1
ATOM 1412 N N . MET A 1 197 ? -3.914 5.277 8.057 1.00 96.12 197 MET A N 1
ATOM 1413 C CA . MET A 1 197 ? -5.236 5.053 7.450 1.00 96.12 197 MET A CA 1
ATOM 1414 C C . MET A 1 197 ? -5.400 3.642 6.875 1.00 96.12 197 MET A C 1
ATOM 1416 O O . MET A 1 197 ? -6.330 3.394 6.115 1.00 96.12 197 MET A O 1
ATOM 1420 N N . ALA A 1 198 ? -4.524 2.712 7.244 1.00 96.81 198 ALA A N 1
ATOM 1421 C CA . ALA A 1 198 ? -4.621 1.314 6.859 1.00 96.81 198 ALA A CA 1
ATOM 1422 C C . ALA A 1 198 ? -4.138 0.389 7.974 1.00 96.81 198 ALA A C 1
ATOM 1424 O O . ALA A 1 198 ? -3.286 0.757 8.791 1.00 96.81 198 ALA A O 1
ATOM 1425 N N . ILE A 1 199 ? -4.686 -0.821 7.976 1.00 97.81 199 ILE A N 1
ATOM 1426 C CA . ILE A 1 199 ? -4.248 -1.929 8.813 1.00 97.81 199 ILE A CA 1
ATOM 1427 C C . ILE A 1 199 ? -4.125 -3.199 7.983 1.00 97.81 199 ILE A C 1
ATOM 1429 O O . ILE A 1 199 ? -4.937 -3.454 7.099 1.00 97.81 199 ILE A O 1
ATOM 1433 N N . ASP A 1 200 ? -3.164 -4.032 8.359 1.00 96.38 200 ASP A N 1
ATOM 1434 C CA . ASP A 1 200 ? -3.085 -5.418 7.920 1.00 96.38 200 ASP A CA 1
ATOM 1435 C C . ASP A 1 200 ? -3.458 -6.322 9.095 1.00 96.38 200 ASP A C 1
ATOM 1437 O O . ASP A 1 200 ? -2.956 -6.131 10.209 1.00 96.38 200 ASP A O 1
ATOM 1441 N N . VAL A 1 201 ? -4.306 -7.321 8.863 1.00 96.44 201 VAL A N 1
ATOM 1442 C CA . VAL A 1 201 ? -4.736 -8.300 9.878 1.00 96.44 201 VAL A CA 1
ATOM 1443 C C . VAL A 1 201 ? -4.187 -9.702 9.579 1.00 96.44 201 VAL A C 1
ATOM 1445 O O . VAL A 1 201 ? -3.768 -9.988 8.458 1.00 96.44 201 VAL A O 1
ATOM 1448 N N . PRO A 1 202 ? -4.159 -10.640 10.543 1.00 95.00 202 PRO A N 1
ATOM 1449 C CA . PRO A 1 202 ? -3.829 -12.029 10.243 1.00 95.00 202 PRO A CA 1
ATOM 1450 C C . PRO A 1 202 ? -4.817 -12.616 9.227 1.00 95.00 202 PRO A C 1
ATOM 1452 O O . PRO A 1 202 ? -6.011 -12.332 9.281 1.00 95.00 202 PRO A O 1
ATOM 1455 N N . ARG A 1 203 ? -4.363 -13.513 8.342 1.00 93.69 203 ARG A N 1
ATOM 1456 C CA . ARG A 1 203 ? -5.226 -14.105 7.299 1.00 93.69 203 ARG A CA 1
ATOM 1457 C C . ARG A 1 203 ? -6.487 -14.788 7.860 1.00 93.69 203 ARG A C 1
ATOM 1459 O O . ARG A 1 203 ? -7.543 -14.692 7.248 1.00 93.69 203 ARG A O 1
ATOM 1466 N N . GLY A 1 204 ? -6.405 -15.408 9.040 1.00 94.88 204 GLY A N 1
ATOM 1467 C CA . GLY A 1 204 ? -7.564 -16.011 9.720 1.00 94.88 204 GLY A CA 1
ATOM 1468 C C . GLY A 1 204 ? -8.615 -15.009 10.225 1.00 94.88 204 GLY A C 1
ATOM 1469 O O . GLY A 1 204 ? -9.735 -15.404 10.519 1.00 94.88 204 GLY A O 1
ATOM 1470 N N . TRP A 1 205 ? -8.279 -13.718 10.295 1.00 97.00 205 TRP A N 1
ATOM 1471 C CA . TRP A 1 205 ? -9.172 -12.644 10.742 1.00 97.00 205 TRP A CA 1
ATOM 1472 C C . TRP A 1 205 ? -9.905 -11.925 9.612 1.00 97.00 205 TRP A C 1
ATOM 1474 O O . TRP A 1 205 ? -10.815 -11.145 9.882 1.00 97.00 205 TRP A O 1
ATOM 1484 N N . VAL A 1 206 ? -9.559 -12.216 8.355 1.00 97.56 206 VAL A N 1
ATOM 1485 C CA . VAL A 1 206 ? -10.178 -11.578 7.187 1.00 97.56 206 VAL A CA 1
ATOM 1486 C C . VAL A 1 206 ? -11.686 -11.828 7.156 1.00 97.56 206 VAL A C 1
ATOM 1488 O O . VAL A 1 206 ? -12.444 -10.874 7.044 1.00 97.56 206 VAL A O 1
ATOM 1491 N N . GLY A 1 207 ? -12.133 -13.078 7.326 1.00 97.69 207 GLY A N 1
ATOM 1492 C CA . GLY A 1 207 ? -13.560 -13.430 7.317 1.00 97.69 207 GLY A CA 1
ATOM 1493 C C . GLY A 1 207 ? -14.369 -12.764 8.442 1.00 97.69 207 GLY A C 1
ATOM 1494 O O . GLY A 1 207 ? -15.344 -12.069 8.146 1.00 97.69 207 GLY A O 1
ATOM 1495 N N . PRO A 1 208 ? -13.965 -12.909 9.723 1.00 98.06 208 PRO A N 1
ATOM 1496 C CA . PRO A 1 208 ? -14.613 -12.211 10.831 1.00 98.06 208 PRO A CA 1
ATOM 1497 C C . PRO A 1 208 ? -14.697 -10.697 10.609 1.00 98.06 208 PRO A C 1
ATOM 1499 O O . PRO A 1 208 ? -15.790 -10.136 10.694 1.00 98.06 208 PRO A O 1
ATOM 1502 N N . LEU A 1 209 ? -13.587 -10.045 10.241 1.00 98.25 209 LEU A N 1
ATOM 1503 C CA . LEU A 1 209 ? -13.561 -8.596 10.038 1.00 98.25 209 LEU A CA 1
ATOM 1504 C C . LEU A 1 209 ? -14.410 -8.160 8.836 1.00 98.25 209 LEU A C 1
ATOM 1506 O O . LEU A 1 209 ? -15.162 -7.197 8.949 1.00 98.25 209 LEU A O 1
ATOM 1510 N N . GLN A 1 210 ? -14.363 -8.882 7.712 1.00 98.06 210 GLN A N 1
ATOM 1511 C CA . GLN A 1 210 ? -15.226 -8.617 6.552 1.00 98.06 210 GLN A CA 1
ATOM 1512 C C . GLN A 1 210 ? -16.713 -8.630 6.922 1.00 98.06 210 GLN A C 1
ATOM 1514 O O . GLN A 1 210 ? -17.462 -7.794 6.422 1.00 98.06 210 GLN A O 1
ATOM 1519 N N . SER A 1 211 ? -17.140 -9.532 7.815 1.00 97.88 211 SER A N 1
ATOM 1520 C CA . SER A 1 211 ? -18.551 -9.654 8.209 1.00 97.88 211 SER A CA 1
ATOM 1521 C C . SER A 1 211 ? -19.113 -8.408 8.912 1.00 97.88 211 SER A C 1
ATOM 1523 O O . SER A 1 211 ? -20.327 -8.192 8.897 1.00 97.88 211 SER A O 1
ATOM 1525 N N . VAL A 1 212 ? -18.244 -7.586 9.512 1.00 98.44 212 VAL A N 1
ATOM 1526 C CA . VAL A 1 212 ? -18.598 -6.338 10.211 1.00 98.44 212 VAL A CA 1
ATOM 1527 C C . VAL A 1 212 ? -18.036 -5.087 9.528 1.00 98.44 212 VAL A C 1
ATOM 1529 O O . VAL A 1 212 ? -18.354 -3.979 9.945 1.00 98.44 212 VAL A O 1
ATOM 1532 N N . ALA A 1 213 ? -17.204 -5.227 8.489 1.00 97.50 213 ALA A N 1
ATOM 1533 C CA . ALA A 1 213 ? -16.412 -4.126 7.939 1.00 97.50 213 ALA A CA 1
ATOM 1534 C C . ALA A 1 213 ? -17.279 -2.934 7.511 1.00 97.50 213 ALA A C 1
ATOM 1536 O O . ALA A 1 213 ? -17.028 -1.814 7.947 1.00 97.50 213 ALA A O 1
ATOM 1537 N N . ALA A 1 214 ? -18.338 -3.175 6.732 1.00 96.62 214 ALA A N 1
ATOM 1538 C CA . ALA A 1 214 ? -19.218 -2.108 6.254 1.00 96.62 214 ALA A CA 1
ATOM 1539 C C . ALA A 1 214 ? -19.909 -1.348 7.404 1.00 96.62 214 ALA A C 1
ATOM 1541 O O . ALA A 1 214 ? -19.940 -0.120 7.395 1.00 96.62 214 ALA A O 1
ATOM 1542 N N . GLU A 1 215 ? -20.402 -2.065 8.421 1.00 96.44 215 GLU A N 1
ATOM 1543 C CA . GLU A 1 215 ? -21.006 -1.484 9.632 1.00 96.44 215 GLU A CA 1
ATOM 1544 C C . GLU A 1 215 ? -19.983 -0.666 10.434 1.00 96.44 215 GLU A C 1
ATOM 1546 O O . GLU A 1 215 ? -20.262 0.439 10.901 1.00 96.44 215 GLU A O 1
ATOM 1551 N N . ALA A 1 216 ? -18.754 -1.173 10.527 1.00 97.69 216 ALA A N 1
ATOM 1552 C CA . ALA A 1 216 ? -17.654 -0.504 11.198 1.00 97.69 216 ALA A CA 1
ATOM 1553 C C . ALA A 1 216 ? -17.120 0.718 10.428 1.00 97.69 216 ALA A C 1
ATOM 1555 O O . ALA A 1 216 ? -16.319 1.485 10.970 1.00 97.69 216 ALA A O 1
ATOM 1556 N N . GLY A 1 217 ? -17.560 0.956 9.189 1.00 97.56 217 GLY A N 1
ATOM 1557 C CA . GLY A 1 217 ? -17.001 1.991 8.318 1.00 97.56 217 GLY A CA 1
ATOM 1558 C C . GLY A 1 217 ? -15.595 1.646 7.821 1.00 97.56 217 GLY A C 1
ATOM 1559 O O . GLY A 1 217 ? -14.789 2.543 7.584 1.00 97.56 217 GLY A O 1
ATOM 1560 N N . LEU A 1 218 ? -15.301 0.355 7.697 1.00 97.94 218 LEU A N 1
ATOM 1561 C CA . LEU A 1 218 ? -14.123 -0.204 7.051 1.00 97.94 218 LEU A CA 1
ATOM 1562 C C . LEU A 1 218 ? -14.489 -0.757 5.673 1.00 97.94 218 LEU A C 1
ATOM 1564 O O . LEU A 1 218 ? -15.640 -1.051 5.351 1.00 97.94 218 LEU A O 1
ATOM 1568 N N . CYS A 1 219 ? -13.464 -0.950 4.869 1.00 97.06 219 CYS A N 1
ATOM 1569 C CA . CYS A 1 219 ? -13.521 -1.574 3.564 1.00 97.06 219 CYS A CA 1
ATOM 1570 C C . CYS A 1 219 ? -12.248 -2.393 3.356 1.00 97.06 219 CYS A C 1
ATOM 1572 O O . CYS A 1 219 ? -11.227 -2.178 4.012 1.00 97.06 219 CYS A O 1
ATOM 1574 N N . GLN A 1 220 ? -12.312 -3.318 2.408 1.00 97.25 220 GLN A N 1
ATOM 1575 C CA . GLN A 1 220 ? -11.166 -4.093 1.967 1.00 97.25 220 GLN A CA 1
ATOM 1576 C C . GLN A 1 220 ? -10.911 -3.737 0.499 1.00 97.25 220 GLN A C 1
ATOM 1578 O O . GLN A 1 220 ? -11.597 -4.264 -0.379 1.00 97.25 220 GLN A O 1
ATOM 1583 N N . PRO A 1 221 ? -9.994 -2.802 0.205 1.00 95.12 221 PRO A N 1
ATOM 1584 C CA . PRO A 1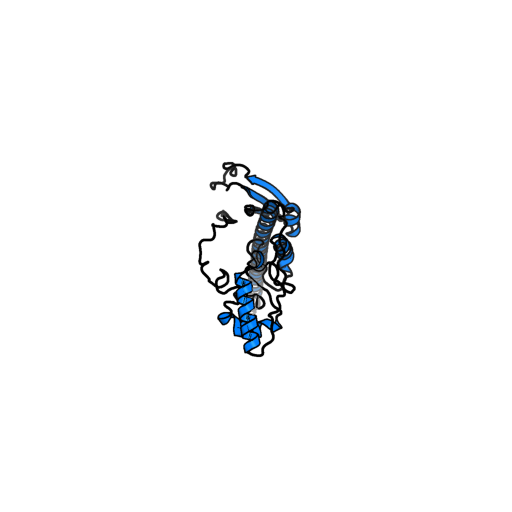 221 ? -9.851 -2.254 -1.144 1.00 95.12 221 PRO A CA 1
ATOM 1585 C C . PRO A 1 221 ? -9.311 -3.277 -2.154 1.00 95.12 221 PRO A C 1
ATOM 1587 O O . PRO A 1 221 ? -9.590 -3.182 -3.349 1.00 95.12 221 PRO A O 1
ATOM 1590 N N . PHE A 1 222 ? -8.563 -4.287 -1.693 1.00 94.00 222 PHE A N 1
ATOM 1591 C CA . PHE A 1 222 ? -7.854 -5.229 -2.565 1.00 94.00 222 PHE A CA 1
ATOM 1592 C C . PHE A 1 222 ? -8.104 -6.704 -2.200 1.00 94.00 222 PHE A C 1
ATOM 1594 O O . PHE A 1 222 ? -7.148 -7.457 -2.021 1.00 94.00 222 PHE A O 1
ATOM 1601 N N . PRO A 1 223 ? -9.361 -7.186 -2.176 1.00 93.88 223 PRO A N 1
ATOM 1602 C CA . PRO A 1 223 ? -9.720 -8.507 -1.638 1.00 93.88 223 PRO A CA 1
ATOM 1603 C C . PRO A 1 223 ? -8.989 -9.692 -2.291 1.00 93.88 223 PRO A C 1
ATOM 1605 O O . PRO A 1 223 ? -8.821 -10.733 -1.666 1.00 93.88 223 PRO A O 1
ATOM 1608 N N . GLN A 1 224 ? -8.554 -9.556 -3.546 1.00 93.31 224 GLN A N 1
ATOM 1609 C CA . GLN A 1 224 ? -7.879 -10.623 -4.296 1.00 93.31 224 GLN A CA 1
ATOM 1610 C C . GLN A 1 224 ? -6.348 -10.551 -4.220 1.00 93.31 224 GLN A C 1
ATOM 1612 O O . GLN A 1 224 ? -5.684 -11.583 -4.248 1.00 93.31 224 GLN A O 1
ATOM 1617 N N . ARG A 1 225 ? -5.780 -9.339 -4.170 1.00 93.06 225 ARG A N 1
ATOM 1618 C CA . ARG A 1 225 ? -4.324 -9.111 -4.264 1.00 93.06 225 ARG A CA 1
ATOM 1619 C C . ARG A 1 225 ? -3.680 -8.845 -2.910 1.00 93.06 225 ARG A C 1
ATOM 1621 O O . ARG A 1 225 ? -2.520 -9.187 -2.724 1.00 93.06 225 ARG A O 1
ATOM 1628 N N . ASP A 1 226 ? -4.437 -8.261 -1.990 1.00 95.44 226 ASP A N 1
ATOM 1629 C CA . ASP A 1 226 ? -4.019 -7.972 -0.626 1.00 95.44 226 ASP A CA 1
ATOM 1630 C C . ASP A 1 226 ? -5.199 -8.185 0.348 1.00 95.44 226 ASP A C 1
ATOM 1632 O O . ASP A 1 226 ? -5.821 -7.238 0.833 1.00 95.44 226 ASP A O 1
ATOM 1636 N N . PRO A 1 227 ? -5.587 -9.453 0.591 1.00 96.44 227 PRO A N 1
ATOM 1637 C CA . PRO A 1 227 ? -6.771 -9.784 1.380 1.00 96.44 227 PRO A CA 1
ATOM 1638 C C . PRO A 1 227 ? -6.634 -9.426 2.863 1.00 96.44 227 PRO A C 1
ATOM 1640 O O . PRO A 1 227 ? -7.619 -9.457 3.591 1.00 96.44 227 PRO A O 1
ATOM 1643 N N . ILE A 1 228 ? -5.432 -9.143 3.352 1.00 96.75 228 ILE A N 1
ATOM 1644 C CA . ILE A 1 228 ? -5.233 -8.806 4.762 1.00 96.75 228 ILE A CA 1
ATOM 1645 C C . ILE A 1 228 ? -5.400 -7.313 5.039 1.00 96.75 228 ILE A C 1
ATOM 1647 O O . ILE A 1 228 ? -5.498 -6.940 6.206 1.00 96.75 228 ILE A O 1
ATOM 1651 N N . HIS A 1 229 ? -5.453 -6.496 3.990 1.00 97.62 229 HIS A N 1
ATOM 1652 C CA . HIS A 1 229 ? -5.432 -5.048 4.071 1.00 97.6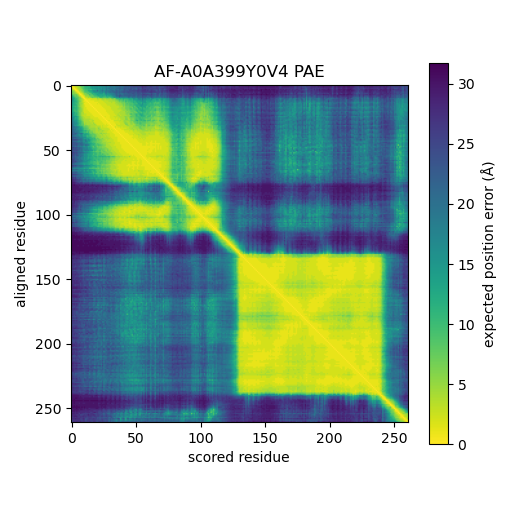2 229 HIS A CA 1
ATOM 1653 C C . HIS A 1 229 ? -6.837 -4.447 4.176 1.00 97.62 229 HIS A C 1
ATOM 1655 O O . HIS A 1 229 ? -7.716 -4.715 3.350 1.00 97.62 229 HIS A O 1
ATOM 1661 N N . PHE A 1 230 ? -7.031 -3.589 5.175 1.00 98.19 230 PHE A N 1
ATOM 1662 C CA . PHE A 1 230 ? -8.268 -2.853 5.416 1.00 98.19 230 PHE A CA 1
ATOM 1663 C C . PHE A 1 230 ? -7.984 -1.367 5.617 1.00 98.19 230 PHE A C 1
ATOM 1665 O O . PHE A 1 230 ? -7.016 -0.978 6.272 1.00 98.19 230 PHE A O 1
ATOM 1672 N N . ALA A 1 231 ? -8.893 -0.541 5.111 1.00 97.81 231 ALA A N 1
ATOM 1673 C CA . ALA A 1 231 ? -8.868 0.910 5.240 1.00 97.81 231 ALA A CA 1
ATOM 1674 C C . ALA A 1 231 ? -10.247 1.417 5.709 1.00 97.81 231 ALA A C 1
ATOM 1676 O O . ALA A 1 231 ? -11.226 0.664 5.671 1.00 97.81 231 ALA A O 1
ATOM 1677 N N . PRO A 1 232 ? -10.379 2.676 6.154 1.00 97.44 232 PRO A N 1
ATOM 1678 C CA . PRO A 1 232 ? -11.681 3.295 6.359 1.00 97.44 232 PRO A CA 1
ATOM 1679 C C . PRO A 1 232 ? -12.430 3.422 5.031 1.00 97.44 232 PRO A C 1
ATOM 1681 O O . PRO A 1 232 ? -11.830 3.727 4.005 1.00 97.44 232 PRO A O 1
ATOM 1684 N N . ALA A 1 233 ? -13.751 3.256 5.040 1.00 95.00 233 ALA A N 1
ATOM 1685 C CA . ALA A 1 233 ? -14.592 3.339 3.838 1.00 95.00 233 ALA A CA 1
ATOM 1686 C C . ALA A 1 233 ? -14.541 4.716 3.137 1.00 95.00 233 ALA A C 1
ATOM 1688 O O . ALA A 1 233 ? -14.904 4.853 1.972 1.00 95.00 233 ALA A O 1
ATOM 1689 N N . THR A 1 234 ? -14.090 5.744 3.849 1.00 89.50 234 THR A N 1
ATOM 1690 C CA . THR A 1 234 ? -13.862 7.116 3.375 1.00 89.50 234 THR A CA 1
ATOM 1691 C C . THR A 1 234 ? -12.494 7.316 2.723 1.00 89.50 234 THR A C 1
ATOM 1693 O O . THR A 1 234 ? -12.255 8.380 2.145 1.00 89.50 234 THR A O 1
ATOM 1696 N N . SER A 1 235 ? -11.592 6.334 2.815 1.00 90.56 235 SER A N 1
ATOM 1697 C CA . SER A 1 235 ? -10.256 6.421 2.238 1.00 90.56 235 SER A CA 1
ATOM 1698 C C . SER A 1 235 ? -10.323 6.451 0.711 1.00 90.56 235 SER A C 1
ATOM 1700 O O . SER A 1 235 ? -11.250 5.930 0.080 1.00 90.56 235 SER A O 1
ATOM 1702 N N . VAL A 1 236 ? -9.291 7.035 0.101 1.00 88.88 236 VAL A N 1
ATOM 1703 C CA . VAL A 1 236 ? -9.144 7.064 -1.361 1.00 88.88 236 VAL A CA 1
ATOM 1704 C C . VAL A 1 236 ? -9.052 5.659 -1.963 1.00 88.88 236 VAL A C 1
ATOM 1706 O O . VAL A 1 236 ? -9.518 5.442 -3.078 1.00 88.88 236 VAL A O 1
ATOM 1709 N N . GLU A 1 237 ? -8.514 4.691 -1.214 1.00 91.06 237 GLU A N 1
ATOM 1710 C CA . GLU A 1 237 ? -8.386 3.291 -1.641 1.00 91.06 237 GLU A CA 1
ATOM 1711 C C . GLU A 1 237 ? -9.752 2.606 -1.771 1.00 91.06 237 GLU A C 1
ATOM 1713 O O . GLU A 1 237 ? -9.899 1.667 -2.549 1.00 91.06 237 GLU A O 1
ATOM 1718 N N . CYS A 1 238 ? -10.768 3.115 -1.071 1.00 91.56 238 CYS A N 1
ATOM 1719 C CA . CYS A 1 238 ? -12.127 2.580 -1.074 1.00 91.56 238 CYS A CA 1
ATOM 1720 C C . CYS A 1 238 ? -13.138 3.444 -1.828 1.00 91.56 238 CYS A C 1
ATOM 1722 O O . CYS A 1 238 ? -14.346 3.298 -1.651 1.00 91.56 238 CYS A O 1
ATOM 1724 N N . GLY A 1 239 ? -12.655 4.346 -2.689 1.00 83.81 239 GLY A N 1
ATOM 1725 C CA . GLY A 1 239 ? -13.509 5.219 -3.495 1.00 83.81 239 GLY A CA 1
ATOM 1726 C C . GLY A 1 239 ? -14.140 6.370 -2.707 1.00 83.81 239 GLY A C 1
ATOM 1727 O O . GLY A 1 239 ? -14.990 7.089 -3.240 1.00 83.81 239 GLY A O 1
ATOM 1728 N N . GLY A 1 240 ? -13.720 6.583 -1.458 1.00 75.69 240 GLY A N 1
ATOM 1729 C CA . GLY A 1 240 ? -14.107 7.747 -0.684 1.00 75.69 240 GLY A CA 1
ATOM 1730 C C . GLY A 1 240 ? -13.547 9.025 -1.307 1.00 75.69 240 GLY A C 1
ATOM 1731 O O . GLY A 1 240 ? -12.350 9.158 -1.564 1.00 75.69 240 GLY A O 1
ATOM 1732 N N . ARG A 1 241 ? -14.423 10.005 -1.551 1.00 56.84 241 ARG A N 1
ATOM 1733 C CA . ARG A 1 241 ? -13.989 11.387 -1.782 1.00 56.84 241 ARG A CA 1
ATOM 1734 C C . ARG A 1 241 ? -13.611 11.936 -0.416 1.00 56.84 241 ARG A C 1
ATOM 1736 O O . ARG A 1 241 ? -14.508 12.046 0.417 1.00 56.84 241 ARG A O 1
ATOM 1743 N N . ALA A 1 242 ? -12.339 12.259 -0.187 1.00 51.72 242 ALA A N 1
ATOM 1744 C CA . ALA A 1 242 ? -11.885 12.913 1.040 1.00 51.72 242 ALA A CA 1
ATOM 1745 C C . ALA A 1 242 ? -12.833 14.085 1.376 1.00 51.72 242 ALA A C 1
ATOM 1747 O O . ALA A 1 242 ? -12.837 15.116 0.697 1.00 51.72 242 ALA A O 1
ATOM 1748 N N . ARG A 1 243 ? -13.740 13.884 2.344 1.00 38.25 243 ARG A N 1
ATOM 1749 C CA . ARG A 1 243 ? -14.712 14.903 2.744 1.00 38.25 243 ARG A CA 1
ATOM 1750 C C . ARG A 1 243 ? -13.974 15.877 3.637 1.00 38.25 243 ARG A C 1
ATOM 1752 O O . ARG A 1 243 ? -13.602 15.539 4.752 1.00 38.25 243 ARG A O 1
ATOM 1759 N N . GLY A 1 244 ? -13.799 17.087 3.136 1.00 33.16 244 GLY A N 1
ATOM 1760 C CA . GLY A 1 244 ? -13.114 18.141 3.858 1.00 33.16 244 GLY A CA 1
ATOM 1761 C C . GLY A 1 244 ? -11.781 18.428 3.205 1.00 33.16 244 GLY A C 1
ATOM 1762 O O . GLY A 1 244 ? -10.908 17.574 3.102 1.00 33.16 244 GLY A O 1
ATOM 1763 N N . ARG A 1 245 ? -11.670 19.668 2.745 1.00 36.50 245 ARG A N 1
ATOM 1764 C CA . ARG A 1 245 ? -10.439 20.360 2.406 1.00 36.50 245 ARG A CA 1
ATOM 1765 C C . ARG A 1 245 ? -9.392 20.072 3.493 1.00 36.50 245 ARG A C 1
ATOM 1767 O O . ARG A 1 245 ? -9.329 20.780 4.492 1.00 36.50 245 ARG A O 1
ATOM 1774 N N . ALA A 1 246 ? -8.566 19.048 3.289 1.00 31.00 246 ALA A N 1
ATOM 1775 C CA . ALA A 1 246 ? -7.206 19.099 3.791 1.00 31.00 246 ALA A CA 1
ATOM 1776 C C . ALA A 1 246 ? -6.615 20.423 3.266 1.00 31.00 246 ALA A C 1
ATOM 1778 O O . ALA A 1 246 ? -6.962 20.820 2.141 1.00 31.00 246 ALA A O 1
ATOM 1779 N N . PRO A 1 247 ? -5.735 21.133 3.998 1.00 32.38 247 PRO A N 1
ATOM 1780 C CA . PRO A 1 247 ? -4.757 21.928 3.265 1.00 32.38 247 PRO A CA 1
ATOM 1781 C C . PRO A 1 247 ? -4.202 20.971 2.215 1.00 32.38 247 PRO A C 1
ATOM 1783 O O . PRO A 1 247 ? -3.872 19.844 2.587 1.00 32.38 247 PRO A O 1
ATOM 1786 N N . SER A 1 248 ? -4.225 21.327 0.924 1.00 33.03 248 SER A N 1
ATOM 1787 C CA . SER A 1 248 ? -3.528 20.519 -0.076 1.00 33.03 248 SER A CA 1
ATOM 1788 C C . SER A 1 248 ? -2.197 20.134 0.557 1.00 33.03 248 SER A C 1
ATOM 1790 O O . SER A 1 248 ? -1.425 21.049 0.864 1.00 33.03 248 SER A O 1
ATOM 1792 N N . PRO A 1 249 ? -1.925 18.845 0.835 1.00 34.94 249 PRO A N 1
ATOM 1793 C CA . PRO A 1 249 ? -0.555 18.475 1.063 1.00 34.94 249 PRO A CA 1
ATOM 1794 C C . PRO A 1 249 ? 0.023 18.695 -0.323 1.00 34.94 249 PRO A C 1
ATOM 1796 O O . PRO A 1 249 ? -0.305 17.948 -1.247 1.00 34.94 249 PRO A O 1
ATOM 1799 N N . LEU A 1 250 ? 0.694 19.838 -0.505 1.00 34.38 250 LEU A N 1
ATOM 1800 C CA . LEU A 1 250 ? 1.418 20.181 -1.717 1.00 34.38 250 LEU A CA 1
ATOM 1801 C C . LEU A 1 250 ? 2.113 18.901 -2.144 1.00 34.38 250 LEU A C 1
ATOM 1803 O O . LEU A 1 250 ? 2.906 18.326 -1.397 1.00 34.38 250 LEU A O 1
ATOM 1807 N N . GLY A 1 251 ? 1.600 18.355 -3.244 1.00 30.91 251 GLY A N 1
ATOM 1808 C CA . GLY A 1 251 ? 1.844 16.977 -3.580 1.00 30.91 251 GLY A CA 1
ATOM 1809 C C . GLY A 1 251 ? 3.335 16.786 -3.764 1.00 30.91 251 GLY A C 1
ATOM 1810 O O . GLY A 1 251 ? 3.990 17.604 -4.400 1.00 30.91 251 GLY A O 1
ATOM 1811 N N . ALA A 1 252 ? 3.844 15.630 -3.356 1.00 35.03 252 ALA A N 1
ATOM 1812 C CA . ALA A 1 252 ? 4.814 14.971 -4.214 1.00 35.03 252 ALA A CA 1
ATOM 1813 C C . ALA A 1 252 ? 4.094 14.687 -5.546 1.00 35.03 252 ALA A C 1
ATOM 1815 O O . ALA A 1 252 ? 3.513 13.610 -5.751 1.00 35.03 252 ALA A O 1
ATOM 1816 N N . VAL A 1 253 ? 4.014 15.722 -6.385 1.00 39.31 253 VAL A N 1
ATOM 1817 C CA . VAL A 1 253 ? 3.616 15.649 -7.779 1.00 39.31 253 VAL A CA 1
ATOM 1818 C C . VAL A 1 253 ? 4.816 15.025 -8.466 1.00 39.31 253 VAL A C 1
ATOM 1820 O O . VAL A 1 253 ? 5.771 15.705 -8.812 1.00 39.31 253 VAL A O 1
ATOM 1823 N N . LEU A 1 254 ? 4.783 13.704 -8.621 1.00 42.31 254 LEU A N 1
ATOM 1824 C CA . LEU A 1 254 ? 5.698 13.010 -9.515 1.00 42.31 254 LEU A CA 1
ATOM 1825 C C . LEU A 1 254 ? 5.384 13.489 -10.936 1.00 42.31 254 LEU A C 1
ATOM 1827 O O . LEU A 1 254 ? 4.437 13.019 -11.566 1.00 42.31 254 LEU A O 1
ATOM 1831 N N . ARG A 1 255 ? 6.138 14.478 -11.421 1.00 44.91 255 ARG A N 1
ATOM 1832 C CA . ARG A 1 255 ? 6.115 14.878 -12.828 1.00 44.91 255 ARG A CA 1
ATOM 1833 C C . ARG A 1 255 ? 7.052 13.957 -13.599 1.00 44.91 255 ARG A C 1
ATOM 1835 O O . ARG A 1 255 ? 8.256 14.178 -13.627 1.00 44.91 255 ARG A O 1
ATOM 1842 N N . GLN A 1 256 ? 6.497 12.937 -14.248 1.00 41.66 256 GLN A N 1
ATOM 1843 C CA . GLN A 1 256 ? 7.190 12.272 -15.352 1.00 41.66 256 GLN A CA 1
ATOM 1844 C C . GLN A 1 256 ? 6.927 13.072 -16.644 1.00 41.66 256 GLN A C 1
ATOM 1846 O O . GLN A 1 256 ? 5.778 13.443 -16.899 1.00 41.66 256 GLN A O 1
ATOM 1851 N N . PRO A 1 257 ? 7.948 13.380 -17.463 1.00 39.94 257 PRO A N 1
ATOM 1852 C CA . PRO A 1 257 ? 7.767 14.081 -18.730 1.00 39.94 257 PRO A CA 1
ATOM 1853 C C . PRO A 1 257 ? 7.130 13.139 -19.771 1.00 39.94 257 PRO A C 1
ATOM 1855 O O . PRO A 1 257 ? 7.175 11.913 -19.615 1.00 39.94 257 PRO A O 1
ATOM 1858 N N . PRO A 1 258 ? 6.584 13.673 -20.877 1.00 41.44 258 PRO A N 1
ATOM 1859 C CA . PRO A 1 258 ? 6.1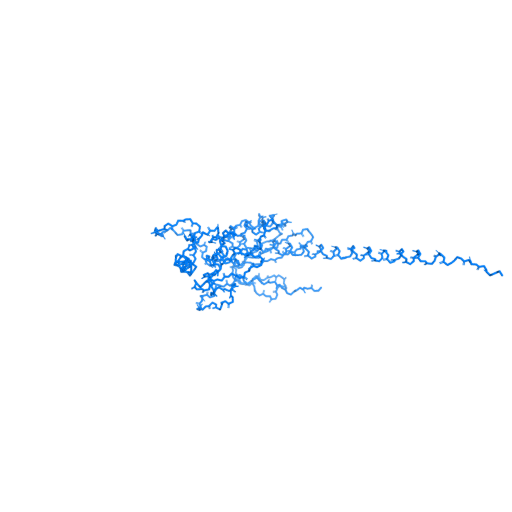77 12.848 -22.007 1.00 41.44 258 PRO A CA 1
ATOM 1860 C C . PRO A 1 258 ? 7.367 12.036 -22.537 1.00 41.44 258 PRO A C 1
ATOM 1862 O O . PRO A 1 258 ? 8.471 12.553 -22.717 1.00 41.44 258 PRO A O 1
ATOM 1865 N N . ARG A 1 259 ? 7.129 10.744 -22.788 1.00 43.41 259 ARG A N 1
ATOM 1866 C CA . ARG A 1 259 ? 8.105 9.827 -23.388 1.00 43.41 259 ARG A CA 1
ATOM 1867 C C . ARG A 1 259 ? 8.495 10.356 -24.771 1.00 43.41 259 ARG A C 1
ATOM 1869 O O . ARG A 1 259 ? 7.666 10.349 -25.682 1.00 43.41 259 ARG A O 1
ATOM 1876 N N . GLY A 1 260 ? 9.734 10.823 -24.913 1.00 40.19 260 GLY A N 1
ATOM 1877 C CA . GLY A 1 260 ? 10.325 11.111 -26.219 1.00 40.19 260 GLY A CA 1
ATOM 1878 C C . GLY A 1 260 ? 10.358 9.834 -27.059 1.00 40.19 260 GLY A C 1
ATOM 1879 O O . GLY A 1 260 ? 10.724 8.777 -26.541 1.00 40.19 260 GLY A O 1
ATOM 1880 N N . ARG A 1 261 ? 9.895 9.937 -28.308 1.00 34.50 261 ARG A N 1
ATOM 1881 C CA . ARG A 1 261 ? 9.998 8.878 -29.322 1.00 34.50 261 ARG A CA 1
ATOM 1882 C C . ARG A 1 261 ? 11.445 8.652 -29.736 1.00 34.50 261 ARG A C 1
ATOM 1884 O O . ARG A 1 261 ? 12.191 9.654 -29.776 1.00 34.50 261 ARG A O 1
#

Solvent-accessible surface area (backbone atoms only — not comparable to full-atom values): 14820 Å² total; per-residue (Å²): 140,83,83,89,76,77,87,80,71,69,61,61,64,54,51,54,53,52,51,53,52,51,53,51,49,52,55,49,51,51,52,55,51,52,51,52,52,50,51,57,43,23,44,54,19,8,44,43,18,8,44,26,47,28,74,74,44,65,27,56,57,39,9,45,64,51,68,22,42,64,72,46,78,48,68,31,88,52,74,81,77,46,58,97,87,46,95,59,83,59,59,73,55,28,21,38,26,32,26,36,32,87,94,40,77,24,62,24,54,18,47,44,70,94,68,85,67,75,91,79,84,83,83,92,82,93,77,89,78,77,46,61,63,70,39,28,70,68,37,51,54,22,50,51,42,33,26,51,52,26,46,77,68,76,43,85,59,69,79,64,52,74,40,23,38,39,54,48,67,59,31,41,61,48,43,62,50,32,92,77,45,94,43,86,66,52,59,55,80,68,35,51,25,55,63,7,44,27,36,28,35,52,75,88,46,37,65,66,48,58,77,36,20,69,83,17,42,28,35,58,63,36,67,86,64,37,54,40,39,37,30,34,39,56,34,69,75,50,73,21,70,73,83,65,86,60,76,76,71,79,61,69,65,72,79,76,76,84,83,79,130